Protein AF-A0A8S9MMR6-F1 (afdb_monomer_lite)

InterPro domains:
  IPR011004 Trimeric LpxA-like superfamily [SSF51161] (69-159)
  IPR021775 Protein of unknown function DUF3339 [PF11820] (1-67)
  IPR050484 Transferase Hexapeptide/Carbonic Anhydrase [PTHR13061] (68-189)

Secondary structure (DSSP, 8-state):
----HHHHHHHHHHHHHSTTTSEESS-SSSS-EES-----HHHHHHHHHHHHHHHHIIIIIS------S--EE-TT-EEPTT-EE-S-EE-SS-EE-TT-EE-TT-EE-TT-EEPTT-EE-TT-EE-TTEEEETTTTEEEEEPPHHHHHHHHHHHHHHHHHHHHHHHH--SS-THHHHHHHHHHHTT---

Organism: Brassica cretica (NCBI:txid69181)

Sequence (190 aa):
MADWGPVVIAVILFVLLTPGLLFQIPARGRIVEFGNMQTSGASILVHSIIFFGLITIFTIAIRLHIYTAETLIDRYVTVGAYSLLRSCTIEPECIIGQHSILMEGSLVETRSILEAGSVVPPGRRIPSGELWGGNPARFIRTLTNEETLEIPKLAVAINHLSGDYFSEFLPYSTVYLEVEKFKKSLGIAV

Foldseek 3Di:
DDFCQLVVLLVVLCCVLVALNAWFACDPPHRIDGNRNDDDPVRVVVSVVVSVVVSCCRCPVVVDTDDDLDEADDALEAAAACEAAGSEYEEYLEYEEHNEYHDTLEYEYALEYEHHNEYDDHNHYDDHQFYWYDVPIDTDGGHDPVSSVCSSVVSVVVVVVVVVVVVVDDPDDPVVVVVVVVCVVVVNDD

Radius of gyration: 28.16 Å; chains: 1; bounding box: 66×48×73 Å

pLDDT: mean 89.0, std 10.71, range [52.53, 98.06]

Structure (mmCIF, N/CA/C/O backbone):
data_AF-A0A8S9MMR6-F1
#
_entry.id   AF-A0A8S9MMR6-F1
#
loop_
_atom_site.group_PDB
_atom_site.id
_atom_site.type_symbol
_atom_site.label_atom_id
_atom_site.label_alt_id
_atom_site.label_comp_id
_atom_site.label_asym_id
_atom_site.label_entity_id
_atom_site.label_seq_id
_atom_site.pdbx_PDB_ins_code
_atom_site.Cartn_x
_atom_site.Cartn_y
_atom_site.Cartn_z
_atom_site.occupancy
_atom_site.B_iso_or_equiv
_atom_site.auth_seq_id
_atom_site.auth_comp_id
_atom_site.auth_asym_id
_atom_site.auth_atom_id
_atom_site.pdbx_PDB_model_num
ATOM 1 N N . MET A 1 1 ? 14.464 -1.372 -1.380 1.00 52.53 1 MET A N 1
ATOM 2 C CA . MET A 1 1 ? 14.208 -2.102 -2.639 1.00 52.53 1 MET A CA 1
ATOM 3 C C . MET A 1 1 ? 15.499 -2.269 -3.412 1.00 52.53 1 MET A C 1
ATOM 5 O O . MET A 1 1 ? 16.297 -1.340 -3.413 1.00 52.53 1 MET A O 1
ATOM 9 N N . ALA A 1 2 ? 15.705 -3.415 -4.062 1.00 57.56 2 ALA A N 1
ATOM 10 C CA . ALA A 1 2 ? 16.801 -3.576 -5.011 1.00 57.56 2 ALA A CA 1
ATOM 11 C C . ALA A 1 2 ? 16.358 -3.011 -6.365 1.00 57.56 2 ALA A C 1
ATOM 13 O O . ALA A 1 2 ? 15.490 -3.585 -7.021 1.00 57.56 2 ALA A O 1
ATOM 14 N N . ASP A 1 3 ? 16.915 -1.868 -6.747 1.00 71.06 3 ASP A N 1
ATOM 15 C CA . ASP A 1 3 ? 16.868 -1.409 -8.128 1.00 71.06 3 ASP A CA 1
ATOM 16 C C . ASP A 1 3 ? 17.740 -2.346 -8.973 1.00 71.06 3 ASP A C 1
ATOM 18 O O . ASP A 1 3 ? 18.954 -2.438 -8.774 1.00 71.06 3 ASP A O 1
ATOM 22 N N . TRP A 1 4 ? 17.110 -3.080 -9.888 1.00 78.12 4 TRP A N 1
ATOM 23 C CA . TRP A 1 4 ? 17.810 -3.990 -10.792 1.00 78.12 4 TRP A CA 1
ATOM 24 C C . TRP A 1 4 ? 18.400 -3.269 -12.001 1.00 78.12 4 TRP A C 1
ATOM 26 O O . TRP A 1 4 ? 19.159 -3.887 -12.744 1.00 78.12 4 TRP A O 1
ATOM 36 N N . GLY A 1 5 ? 18.099 -1.981 -12.194 1.00 81.00 5 GLY A N 1
ATOM 37 C CA . GLY A 1 5 ? 18.598 -1.173 -13.302 1.00 81.00 5 GLY A CA 1
ATOM 38 C C . GLY A 1 5 ? 20.118 -1.274 -13.435 1.00 81.00 5 GLY A C 1
ATOM 39 O O . GLY A 1 5 ? 20.594 -1.794 -14.447 1.00 81.00 5 GLY A O 1
ATOM 40 N N . PRO A 1 6 ? 20.898 -0.907 -12.400 1.00 83.75 6 PRO A N 1
ATOM 41 C CA . PRO A 1 6 ? 22.353 -1.005 -12.427 1.00 83.75 6 PRO A CA 1
ATOM 42 C C . PRO A 1 6 ? 22.870 -2.421 -12.692 1.00 83.75 6 PRO A C 1
ATOM 44 O O . PRO A 1 6 ? 23.841 -2.579 -13.424 1.00 83.75 6 PRO A O 1
ATOM 47 N N . VAL A 1 7 ? 22.219 -3.452 -12.144 1.00 84.56 7 VAL A N 1
ATOM 48 C CA . VAL A 1 7 ? 22.642 -4.854 -12.299 1.00 84.56 7 VAL A CA 1
ATOM 49 C C . VAL A 1 7 ? 22.421 -5.335 -13.732 1.00 84.56 7 VAL A C 1
ATOM 51 O O . VAL A 1 7 ? 23.333 -5.878 -14.348 1.00 84.56 7 VAL A O 1
ATOM 54 N N . VAL A 1 8 ? 21.235 -5.104 -14.293 1.00 85.44 8 VAL A N 1
ATOM 55 C CA . VAL A 1 8 ? 20.891 -5.510 -15.663 1.00 85.44 8 VAL A CA 1
ATOM 56 C C . VAL A 1 8 ? 21.740 -4.748 -16.677 1.00 85.44 8 VAL A C 1
ATOM 58 O O . VAL A 1 8 ? 22.298 -5.356 -17.589 1.00 85.44 8 VAL A O 1
ATOM 61 N N . ILE A 1 9 ? 21.905 -3.436 -16.490 1.00 87.00 9 ILE A N 1
ATOM 62 C CA . ILE A 1 9 ? 22.761 -2.602 -17.341 1.00 87.00 9 ILE A CA 1
ATOM 63 C C . ILE A 1 9 ? 24.214 -3.076 -17.258 1.00 87.00 9 ILE A C 1
ATOM 65 O O . ILE A 1 9 ? 24.853 -3.230 -18.297 1.00 87.00 9 ILE A O 1
ATOM 69 N N . ALA A 1 10 ? 24.728 -3.360 -16.057 1.00 86.75 10 ALA A N 1
ATOM 70 C CA . ALA A 1 10 ? 26.078 -3.887 -15.882 1.00 86.75 10 ALA A CA 1
ATOM 71 C C . ALA A 1 10 ? 26.264 -5.222 -16.608 1.00 86.75 10 ALA A C 1
ATOM 73 O O . ALA A 1 10 ? 27.263 -5.386 -17.298 1.00 86.75 10 ALA A O 1
ATOM 74 N N . VAL A 1 11 ? 25.310 -6.152 -16.508 1.00 87.81 11 VAL A N 1
ATOM 75 C CA . VAL A 1 11 ? 25.384 -7.456 -17.187 1.00 87.81 11 VAL A CA 1
ATOM 76 C C . VAL A 1 11 ? 25.354 -7.290 -18.708 1.00 87.81 11 VAL A C 1
ATOM 78 O O . VAL A 1 11 ? 26.181 -7.882 -19.400 1.00 87.81 11 VAL A O 1
ATOM 81 N N . ILE A 1 12 ? 24.460 -6.452 -19.241 1.00 87.88 12 ILE A N 1
ATOM 82 C CA . ILE A 1 12 ? 24.371 -6.187 -20.685 1.00 87.88 12 ILE A CA 1
ATOM 83 C C . ILE A 1 12 ? 25.660 -5.536 -21.191 1.00 87.88 12 ILE A C 1
ATOM 85 O O . ILE A 1 12 ? 26.242 -6.007 -22.166 1.00 87.88 12 ILE A O 1
ATOM 89 N N . LEU A 1 13 ? 26.138 -4.482 -20.522 1.00 88.56 13 LEU A N 1
ATOM 90 C CA . LEU A 1 13 ? 27.381 -3.809 -20.895 1.00 88.56 13 LEU A CA 1
ATOM 91 C C . LEU A 1 13 ? 28.587 -4.737 -20.749 1.00 88.56 13 LEU A C 1
ATOM 93 O O . LEU A 1 13 ? 29.476 -4.696 -21.588 1.00 88.56 13 LEU A O 1
ATOM 97 N N . PHE A 1 14 ? 28.617 -5.596 -19.732 1.00 88.19 14 PHE A N 1
ATOM 98 C CA . PHE A 1 14 ? 29.693 -6.562 -19.546 1.00 88.19 14 PHE A CA 1
ATOM 99 C C . PHE A 1 14 ? 29.749 -7.534 -20.723 1.00 88.19 14 PHE A C 1
ATOM 101 O O . PHE A 1 14 ? 30.809 -7.700 -21.316 1.00 88.19 14 PHE A O 1
ATOM 108 N N . VAL A 1 15 ? 28.614 -8.105 -21.136 1.00 85.75 15 VAL A N 1
ATOM 109 C CA . VAL A 1 15 ? 28.547 -8.968 -22.326 1.00 85.75 15 VAL A CA 1
ATOM 110 C C . VAL A 1 15 ? 28.935 -8.187 -23.588 1.00 85.75 15 VAL A C 1
ATOM 112 O O . VAL A 1 15 ? 29.737 -8.669 -24.381 1.00 85.75 15 VAL A O 1
ATOM 115 N N . LEU A 1 16 ? 28.436 -6.961 -23.770 1.00 84.25 16 LEU A N 1
ATOM 116 C CA . LEU A 1 16 ? 28.712 -6.170 -24.974 1.00 84.25 16 LEU A CA 1
ATOM 117 C C . LEU A 1 16 ? 30.174 -5.719 -25.100 1.00 84.25 16 LEU A C 1
ATOM 119 O O . LEU A 1 16 ? 30.715 -5.703 -26.203 1.00 84.25 16 LEU A O 1
ATOM 123 N N . LEU A 1 17 ? 30.804 -5.349 -23.984 1.00 85.00 17 LEU A N 1
ATOM 124 C CA . LEU A 1 17 ? 32.159 -4.797 -23.922 1.00 85.00 17 LEU A CA 1
ATOM 125 C C . LEU A 1 17 ? 33.208 -5.807 -23.446 1.00 85.00 17 LEU A C 1
ATOM 127 O O . LEU A 1 17 ? 34.343 -5.419 -23.171 1.00 85.00 17 LEU A O 1
ATOM 131 N N . THR A 1 18 ? 32.879 -7.098 -23.360 1.00 85.31 18 THR A N 1
ATOM 132 C CA . THR A 1 18 ? 33.901 -8.121 -23.114 1.00 85.31 18 THR A CA 1
ATOM 133 C C . THR A 1 18 ? 34.838 -8.177 -24.328 1.00 85.31 18 THR A C 1
ATOM 135 O O . THR A 1 18 ? 34.392 -8.525 -25.428 1.00 85.31 18 THR A O 1
ATOM 138 N N . PRO A 1 19 ? 36.134 -7.844 -24.166 1.00 75.75 19 PRO A N 1
ATOM 139 C CA . PRO A 1 19 ? 37.057 -7.763 -25.289 1.00 75.75 19 PRO A CA 1
ATOM 140 C C . PRO A 1 19 ? 37.225 -9.142 -25.931 1.00 75.75 19 PRO A C 1
ATOM 142 O O . PRO A 1 19 ? 37.600 -10.105 -25.264 1.00 75.75 19 PRO A O 1
ATOM 145 N N . GLY A 1 20 ? 36.950 -9.225 -27.234 1.00 70.94 20 GLY A N 1
ATOM 146 C CA . GLY A 1 20 ? 37.069 -10.462 -28.011 1.00 70.94 20 GLY A CA 1
ATOM 147 C C . GLY A 1 20 ? 35.796 -11.313 -28.092 1.00 70.94 20 GLY A C 1
ATOM 148 O O . GLY A 1 20 ? 35.793 -12.259 -28.880 1.00 70.94 20 GLY A O 1
ATOM 149 N N . LEU A 1 21 ? 34.722 -10.968 -27.360 1.00 77.44 21 LEU A N 1
ATOM 150 C CA . LEU A 1 21 ? 33.424 -11.655 -27.458 1.00 77.44 21 LEU A CA 1
ATOM 151 C C . LEU A 1 21 ? 32.619 -11.179 -28.677 1.00 77.44 21 LEU A C 1
ATOM 153 O O . LEU A 1 21 ? 32.271 -11.985 -29.534 1.00 77.44 21 LEU A O 1
ATOM 157 N N . LEU A 1 22 ? 32.349 -9.872 -28.777 1.00 76.31 22 LEU A N 1
ATOM 158 C CA . LEU A 1 22 ? 31.664 -9.270 -29.930 1.00 76.31 22 LEU A CA 1
ATOM 159 C C . LEU A 1 22 ? 32.634 -8.477 -30.802 1.00 76.31 22 LEU A C 1
ATOM 161 O O . LEU A 1 22 ? 32.750 -8.744 -31.995 1.00 76.31 22 LEU A O 1
ATOM 165 N N . PHE A 1 23 ? 33.374 -7.546 -30.207 1.00 73.25 23 PHE A N 1
ATOM 166 C CA . PHE A 1 23 ? 34.387 -6.747 -30.891 1.00 73.25 23 PHE A CA 1
ATOM 167 C C . PHE A 1 23 ? 35.586 -6.478 -29.970 1.00 73.25 23 PHE A C 1
ATOM 169 O O . PHE A 1 23 ? 35.526 -6.686 -28.757 1.00 73.25 23 PHE A O 1
ATOM 176 N N . GLN A 1 24 ? 36.707 -6.067 -30.557 1.00 74.19 24 GLN A N 1
ATOM 177 C CA . GLN A 1 24 ? 37.963 -5.783 -29.871 1.00 74.19 24 GLN A CA 1
ATOM 178 C C . GLN A 1 24 ? 38.568 -4.479 -30.396 1.00 74.19 24 GLN A C 1
ATOM 180 O O . GLN A 1 24 ? 38.736 -4.307 -31.602 1.00 74.19 24 GLN A O 1
ATOM 185 N N . ILE A 1 25 ? 38.904 -3.574 -29.474 1.00 78.75 25 ILE A N 1
ATOM 186 C CA . ILE A 1 25 ? 39.419 -2.213 -29.716 1.00 78.75 25 ILE A CA 1
ATOM 187 C C . ILE A 1 25 ? 40.395 -1.846 -28.580 1.00 78.75 25 ILE A C 1
ATOM 189 O O . ILE A 1 25 ? 39.972 -1.785 -27.421 1.00 78.75 25 ILE A O 1
ATOM 193 N N . PRO A 1 26 ? 41.675 -1.546 -28.861 1.00 67.75 26 PRO A N 1
ATOM 194 C CA . PRO A 1 26 ? 42.395 -1.729 -30.124 1.00 67.75 26 PRO A CA 1
ATOM 195 C C . PRO A 1 26 ? 42.746 -3.205 -30.369 1.00 67.75 26 PRO A C 1
ATOM 197 O O . PRO A 1 26 ? 43.123 -3.927 -29.439 1.00 67.75 26 PRO A O 1
ATOM 200 N N . ALA A 1 27 ? 42.650 -3.655 -31.621 1.00 67.00 27 ALA A N 1
ATOM 201 C CA . ALA A 1 27 ? 43.086 -4.995 -32.001 1.00 67.00 27 ALA A CA 1
ATOM 202 C C . ALA A 1 27 ? 44.580 -5.028 -32.376 1.00 67.00 27 ALA A C 1
ATOM 204 O O . ALA A 1 27 ? 45.234 -3.992 -32.511 1.00 67.00 27 ALA A O 1
ATOM 205 N N . ARG A 1 28 ? 45.156 -6.232 -32.490 1.00 65.44 28 ARG A N 1
ATOM 206 C CA . ARG A 1 28 ? 46.613 -6.420 -32.635 1.00 65.44 28 ARG A CA 1
ATOM 207 C C . ARG A 1 28 ? 47.130 -6.035 -34.027 1.00 65.44 28 ARG A C 1
ATOM 209 O O . ARG A 1 28 ? 48.297 -5.673 -34.141 1.00 65.44 28 ARG A O 1
ATOM 216 N N . GLY A 1 29 ? 46.278 -6.102 -35.058 1.00 65.44 29 GLY A N 1
ATOM 217 C CA . GLY A 1 29 ? 46.629 -5.747 -36.441 1.00 65.44 29 GLY A CA 1
ATOM 218 C C . GLY A 1 29 ? 45.684 -4.757 -37.137 1.00 65.44 29 GLY A C 1
ATOM 219 O O . GLY A 1 29 ? 46.015 -4.271 -38.218 1.00 65.44 29 GLY A O 1
ATOM 220 N N . ARG A 1 30 ? 44.517 -4.441 -36.557 1.00 69.00 30 ARG A N 1
ATOM 221 C CA . ARG A 1 30 ? 43.524 -3.483 -37.088 1.00 69.00 30 ARG A CA 1
ATOM 222 C C . ARG A 1 30 ? 42.886 -2.662 -35.960 1.00 69.00 30 ARG A C 1
ATOM 224 O O . ARG A 1 30 ? 43.018 -2.991 -34.788 1.00 69.00 30 ARG A O 1
ATOM 231 N N . ILE A 1 31 ? 42.180 -1.586 -36.314 1.00 68.62 31 ILE A N 1
ATOM 232 C CA . ILE A 1 31 ? 41.512 -0.702 -35.338 1.00 68.62 31 ILE A CA 1
ATOM 233 C C . ILE A 1 31 ? 40.367 -1.438 -34.613 1.00 68.62 31 ILE A C 1
ATOM 235 O O . ILE A 1 31 ? 40.187 -1.243 -33.413 1.00 68.62 31 ILE A O 1
ATOM 239 N N . VAL A 1 32 ? 39.641 -2.312 -35.323 1.00 74.38 32 VAL A N 1
ATOM 240 C CA . VAL A 1 32 ? 38.546 -3.139 -34.789 1.00 74.38 32 VAL A CA 1
ATOM 241 C C . VAL A 1 32 ? 38.669 -4.562 -35.342 1.00 74.38 32 VAL A C 1
ATOM 243 O O . VAL A 1 32 ? 38.809 -4.740 -36.553 1.00 74.38 32 VAL A O 1
ATOM 246 N N . GLU A 1 33 ? 38.597 -5.570 -34.474 1.00 74.50 33 GLU A N 1
ATOM 247 C CA . GLU A 1 33 ? 38.471 -6.990 -34.845 1.00 74.50 33 GLU A CA 1
ATOM 248 C C . GLU A 1 33 ? 37.219 -7.595 -34.195 1.00 74.50 33 GLU A C 1
ATOM 250 O O . GLU A 1 33 ? 36.833 -7.191 -33.100 1.00 74.50 33 GLU A O 1
ATOM 255 N N . PHE A 1 34 ? 36.576 -8.557 -34.863 1.00 76.00 34 PHE A N 1
ATOM 256 C CA . PHE A 1 34 ? 35.337 -9.196 -34.401 1.00 76.00 34 PHE A CA 1
ATOM 257 C C . PHE A 1 34 ? 35.581 -10.682 -34.115 1.00 76.00 34 PHE A C 1
ATOM 259 O O . PHE A 1 34 ? 36.178 -11.372 -34.938 1.00 76.00 34 PHE A O 1
ATOM 266 N N . GLY A 1 35 ? 35.123 -11.170 -32.958 1.00 67.31 35 GLY A N 1
ATOM 267 C CA . GLY A 1 35 ? 35.059 -12.605 -32.636 1.00 67.31 35 GLY A CA 1
ATOM 268 C C . GLY A 1 35 ? 36.387 -13.378 -32.573 1.00 67.31 35 GLY A C 1
ATOM 269 O O . GLY A 1 35 ? 36.375 -14.597 -32.707 1.00 67.31 35 GLY A O 1
ATOM 270 N N . ASN A 1 36 ? 37.532 -12.711 -32.385 1.00 69.12 36 ASN A N 1
ATOM 271 C CA . ASN A 1 36 ? 38.852 -13.363 -32.398 1.00 69.12 36 ASN A CA 1
ATOM 272 C C . ASN A 1 36 ? 39.192 -14.081 -31.065 1.00 69.12 36 ASN A C 1
ATOM 274 O O . ASN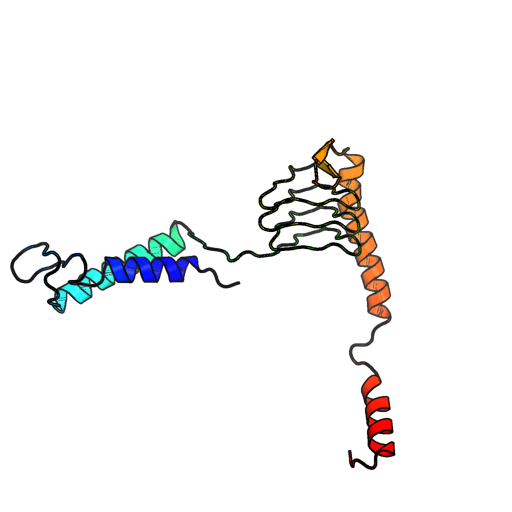 A 1 36 ? 40.171 -14.815 -31.001 1.00 69.12 36 ASN A O 1
ATOM 278 N N . MET A 1 37 ? 38.418 -13.876 -29.981 1.00 72.00 37 MET A N 1
ATOM 279 C CA . MET A 1 37 ? 38.659 -14.439 -28.628 1.00 72.00 37 MET A CA 1
ATOM 280 C C . MET A 1 37 ? 40.082 -14.220 -28.056 1.00 72.00 37 MET A C 1
ATOM 282 O O . MET A 1 37 ? 40.442 -14.781 -27.022 1.00 72.00 37 MET A O 1
ATOM 286 N N . GLN A 1 38 ? 40.901 -13.375 -28.688 1.00 66.31 38 GLN A N 1
ATOM 287 C CA . GLN A 1 38 ? 42.227 -12.996 -28.214 1.00 66.31 38 GLN A CA 1
ATOM 288 C C . GLN A 1 38 ? 42.133 -11.713 -27.389 1.00 66.31 38 GLN A C 1
ATOM 290 O O . GLN A 1 38 ? 41.591 -10.710 -27.841 1.00 66.31 38 GLN A O 1
ATOM 295 N N . THR A 1 39 ? 42.701 -11.706 -26.184 1.00 71.12 39 THR A N 1
ATOM 296 C CA . THR A 1 39 ? 42.702 -10.526 -25.310 1.00 71.12 39 THR A CA 1
ATOM 297 C C . THR A 1 39 ? 44.070 -9.841 -25.309 1.00 71.12 39 THR A C 1
ATOM 299 O O . THR A 1 39 ? 45.123 -10.473 -25.373 1.00 71.12 39 THR A O 1
ATOM 302 N N . SER A 1 40 ? 44.065 -8.508 -25.268 1.00 79.94 40 SER A N 1
ATOM 303 C CA . SER A 1 40 ? 45.265 -7.671 -25.150 1.00 79.94 40 SER A CA 1
ATOM 304 C C . SER A 1 40 ? 45.077 -6.706 -23.986 1.00 79.94 40 SER A C 1
ATOM 306 O O . SER A 1 40 ? 43.982 -6.166 -23.820 1.00 79.94 40 SER A O 1
ATOM 308 N N . GLY A 1 41 ? 46.132 -6.444 -23.208 1.00 79.06 41 GLY A N 1
ATOM 309 C CA . GLY A 1 41 ? 46.074 -5.520 -22.066 1.00 79.06 41 GLY A CA 1
ATOM 310 C C . GLY A 1 41 ? 45.570 -4.122 -22.446 1.00 79.06 41 GLY A C 1
ATOM 311 O O . GLY A 1 41 ? 44.771 -3.535 -21.720 1.00 79.06 41 GLY A O 1
ATOM 312 N N . ALA A 1 42 ? 45.939 -3.632 -23.636 1.00 81.31 42 ALA A N 1
ATOM 313 C CA . ALA A 1 42 ? 45.443 -2.360 -24.166 1.00 81.31 42 ALA A CA 1
ATOM 314 C C . ALA A 1 42 ? 43.931 -2.392 -24.458 1.00 81.31 42 ALA A C 1
ATOM 316 O O . ALA A 1 42 ? 43.227 -1.422 -24.188 1.00 81.31 42 ALA A O 1
ATOM 317 N N . SER A 1 43 ? 43.414 -3.521 -24.954 1.00 82.31 43 SER A N 1
ATOM 318 C CA . SER A 1 43 ? 41.979 -3.692 -25.209 1.00 82.31 43 SER A CA 1
ATOM 319 C C . SER A 1 43 ? 41.177 -3.760 -23.915 1.00 82.31 43 SER A C 1
ATOM 321 O O . SER A 1 43 ? 40.104 -3.168 -23.848 1.00 82.31 43 SER A O 1
ATOM 323 N N . ILE A 1 44 ? 41.698 -4.435 -22.885 1.00 83.38 44 ILE A N 1
ATOM 324 C CA . ILE A 1 44 ? 41.055 -4.510 -21.566 1.00 83.38 44 ILE A CA 1
ATOM 325 C C . ILE A 1 44 ? 40.917 -3.106 -20.971 1.00 83.38 44 ILE A C 1
ATOM 327 O O . ILE A 1 44 ? 39.838 -2.740 -20.511 1.00 83.38 44 ILE A O 1
ATOM 331 N N . LEU A 1 45 ? 41.981 -2.300 -21.028 1.00 86.44 45 LEU A N 1
ATOM 332 C CA . LEU A 1 45 ? 41.981 -0.946 -20.477 1.00 86.44 45 LEU A CA 1
ATOM 333 C C . LEU A 1 45 ? 40.977 -0.038 -21.201 1.00 86.44 45 LEU A C 1
ATOM 335 O O . LEU A 1 45 ? 40.176 0.630 -20.549 1.00 86.44 45 LEU A O 1
ATOM 339 N N . VAL A 1 46 ? 40.957 -0.066 -22.537 1.00 86.00 46 VAL A N 1
ATOM 340 C CA . VAL A 1 46 ? 40.017 0.737 -23.335 1.00 86.00 46 VAL A CA 1
ATOM 341 C C . VAL A 1 46 ? 38.564 0.315 -23.092 1.00 86.00 46 VAL A C 1
ATOM 343 O O . VAL A 1 46 ? 37.723 1.173 -22.831 1.00 86.00 46 VAL A O 1
ATOM 346 N N . HIS A 1 47 ? 38.259 -0.987 -23.095 1.00 84.50 47 HIS A N 1
ATOM 347 C CA . HIS A 1 47 ? 36.894 -1.474 -22.849 1.00 84.50 47 HIS A CA 1
ATOM 348 C C . HIS A 1 47 ? 36.430 -1.193 -21.418 1.00 84.50 47 HIS A C 1
ATOM 350 O O . HIS A 1 47 ? 35.266 -0.860 -21.218 1.00 84.50 47 HIS A O 1
ATOM 356 N N . SER A 1 48 ? 37.336 -1.240 -20.436 1.00 85.75 48 SER A N 1
ATOM 357 C CA . SER A 1 48 ? 37.013 -0.901 -19.045 1.00 85.75 48 SER A CA 1
ATOM 358 C C . SER A 1 48 ? 36.639 0.573 -18.894 1.00 85.75 48 SER A C 1
ATOM 360 O O . SER A 1 48 ? 35.651 0.886 -18.237 1.00 85.75 48 SER A O 1
ATOM 362 N N . ILE A 1 49 ? 37.374 1.487 -19.540 1.00 90.25 49 ILE A N 1
ATOM 363 C CA . ILE A 1 49 ? 37.054 2.924 -19.513 1.00 90.25 49 ILE A CA 1
ATOM 364 C C . ILE A 1 49 ? 35.683 3.183 -20.148 1.00 90.25 49 ILE A C 1
ATOM 366 O O . ILE A 1 49 ? 34.868 3.908 -19.576 1.00 90.25 49 ILE A O 1
ATOM 370 N N . ILE A 1 50 ? 35.400 2.563 -21.298 1.00 88.62 50 ILE A N 1
ATOM 371 C CA . ILE A 1 50 ? 34.103 2.708 -21.974 1.00 88.62 50 ILE A CA 1
ATOM 372 C C . ILE A 1 50 ? 32.979 2.113 -21.116 1.00 88.62 50 ILE A C 1
ATOM 374 O O . ILE A 1 50 ? 31.929 2.734 -20.979 1.00 88.62 50 ILE A O 1
ATOM 378 N N . PHE A 1 51 ? 33.202 0.955 -20.490 1.00 89.75 51 PHE A N 1
ATOM 379 C CA . PHE A 1 51 ? 32.244 0.329 -19.580 1.00 89.75 51 PHE A CA 1
ATOM 380 C C . PHE A 1 51 ? 31.896 1.254 -18.407 1.00 89.75 51 PHE A C 1
ATOM 382 O O . PHE A 1 51 ? 30.718 1.523 -18.179 1.00 89.75 51 PHE A O 1
ATOM 389 N N . PHE A 1 52 ? 32.902 1.794 -17.707 1.00 88.00 52 PHE A N 1
ATOM 390 C CA . PHE A 1 52 ? 32.689 2.721 -16.590 1.00 88.00 52 PHE A CA 1
ATOM 391 C C . PHE A 1 52 ? 31.996 4.019 -17.026 1.00 88.00 52 PHE A C 1
ATOM 393 O O . PHE A 1 52 ? 31.146 4.530 -16.295 1.00 88.00 52 PHE A O 1
ATOM 400 N N . GLY A 1 53 ? 32.308 4.536 -18.218 1.00 90.06 53 GLY A N 1
ATOM 401 C CA . GLY A 1 53 ? 31.634 5.708 -18.779 1.00 90.06 53 GLY A CA 1
ATOM 402 C C . GLY A 1 53 ? 30.165 5.442 -19.116 1.00 90.06 53 GLY A C 1
ATOM 403 O O . GLY A 1 53 ? 29.286 6.202 -18.722 1.00 90.06 53 GLY A O 1
ATOM 404 N N . LEU A 1 54 ? 29.867 4.337 -19.799 1.00 88.50 54 LEU A N 1
ATOM 405 C CA . LEU A 1 54 ? 28.495 4.003 -20.180 1.00 88.50 54 LEU A CA 1
ATOM 406 C C . LEU A 1 54 ? 27.636 3.655 -18.964 1.00 88.50 54 LEU A C 1
ATOM 408 O O . LEU A 1 54 ? 26.521 4.161 -18.857 1.00 88.50 54 LEU A O 1
ATOM 412 N N . ILE A 1 55 ? 28.139 2.851 -18.021 1.00 87.25 55 ILE A N 1
ATOM 413 C CA . ILE A 1 55 ? 27.355 2.472 -16.839 1.00 87.25 55 ILE A CA 1
ATOM 414 C C . ILE A 1 55 ? 26.999 3.695 -15.990 1.00 87.25 55 ILE A C 1
ATOM 416 O O . ILE A 1 55 ? 25.863 3.800 -15.534 1.00 87.25 55 ILE A O 1
ATOM 420 N N . THR A 1 56 ? 27.913 4.658 -15.828 1.00 84.62 56 THR A N 1
ATOM 421 C CA . THR A 1 56 ? 27.628 5.900 -15.092 1.00 84.62 56 THR A CA 1
ATOM 422 C C . THR A 1 56 ? 26.622 6.779 -15.829 1.00 84.62 56 THR A C 1
ATOM 424 O O . THR A 1 56 ? 25.705 7.292 -15.196 1.00 84.62 56 THR A O 1
ATOM 427 N N . ILE A 1 57 ? 26.698 6.895 -17.158 1.00 87.75 57 ILE A N 1
ATOM 428 C CA . ILE A 1 57 ? 25.695 7.626 -17.951 1.00 87.75 57 ILE A CA 1
ATOM 429 C C . ILE A 1 57 ? 24.308 6.978 -17.820 1.00 87.75 57 ILE A C 1
ATOM 431 O O . ILE A 1 57 ? 23.337 7.659 -17.486 1.00 87.75 57 ILE A O 1
ATOM 435 N N . PHE A 1 58 ? 24.194 5.666 -18.034 1.00 83.25 58 PHE A N 1
ATOM 436 C CA . PHE A 1 58 ? 22.900 4.980 -17.998 1.00 83.25 58 PHE A CA 1
ATOM 437 C C . PHE A 1 58 ? 22.267 4.973 -16.597 1.00 83.25 58 PHE A C 1
ATOM 439 O O . PHE A 1 58 ? 21.051 5.127 -16.478 1.00 83.25 58 PHE A O 1
ATOM 446 N N . THR A 1 59 ? 23.070 4.845 -15.537 1.00 77.62 59 THR A N 1
ATOM 447 C CA . THR A 1 59 ? 22.559 4.793 -14.154 1.00 77.62 59 THR A CA 1
ATOM 448 C C . THR A 1 59 ? 22.334 6.173 -13.533 1.00 77.62 59 THR A C 1
ATOM 450 O O . THR A 1 59 ? 21.339 6.363 -12.839 1.00 77.62 59 THR A O 1
ATOM 453 N N . ILE A 1 60 ? 23.201 7.159 -13.793 1.00 78.38 60 ILE A N 1
ATOM 454 C CA . ILE A 1 60 ? 23.141 8.479 -13.139 1.00 78.38 60 ILE A CA 1
ATOM 455 C C . ILE A 1 60 ? 22.427 9.514 -14.013 1.00 78.38 60 ILE A C 1
ATOM 457 O O . ILE A 1 60 ? 21.606 10.271 -13.496 1.00 78.38 60 ILE A O 1
ATOM 461 N N . ALA A 1 61 ? 22.713 9.562 -15.319 1.00 76.62 61 ALA A N 1
ATOM 462 C CA . ALA A 1 61 ? 22.159 10.590 -16.205 1.00 76.62 61 ALA A CA 1
ATOM 463 C C . ALA A 1 61 ? 20.760 10.228 -16.724 1.00 76.62 61 ALA A C 1
ATOM 465 O O . ALA A 1 61 ? 19.888 11.091 -16.771 1.00 76.62 61 ALA A O 1
ATOM 466 N N . ILE A 1 62 ? 20.533 8.960 -17.087 1.00 77.19 62 ILE A N 1
ATOM 467 C CA . ILE A 1 62 ? 19.237 8.497 -17.618 1.00 77.19 62 ILE A CA 1
ATOM 468 C C . ILE A 1 62 ? 18.305 8.010 -16.496 1.00 77.19 62 ILE A C 1
ATOM 470 O O . ILE A 1 62 ? 17.092 7.991 -16.682 1.00 77.19 62 ILE A O 1
ATOM 474 N N . ARG A 1 63 ? 18.847 7.673 -15.313 1.00 70.06 63 ARG A N 1
ATOM 475 C CA . ARG A 1 63 ? 18.084 7.101 -14.186 1.00 70.06 63 ARG A CA 1
ATOM 476 C C . ARG A 1 63 ? 17.204 5.923 -14.620 1.00 70.06 63 ARG A C 1
ATOM 478 O O . ARG A 1 63 ? 16.020 5.848 -14.299 1.00 70.06 63 ARG A O 1
ATOM 485 N N . LEU A 1 64 ? 17.788 5.002 -15.387 1.00 64.69 64 LEU A N 1
ATOM 486 C CA . LEU A 1 64 ? 17.130 3.746 -15.733 1.00 64.69 64 LEU A CA 1
ATOM 487 C C . LEU A 1 64 ? 17.035 2.872 -14.483 1.00 64.69 64 LEU A C 1
ATOM 489 O O . LEU A 1 64 ? 17.999 2.206 -14.106 1.00 64.69 64 LEU A O 1
ATOM 493 N N . HIS A 1 65 ? 15.860 2.886 -13.867 1.00 64.12 65 HIS A N 1
ATOM 494 C CA . HIS A 1 65 ? 15.537 2.061 -12.717 1.00 64.12 65 HIS A CA 1
ATOM 495 C C . HIS A 1 65 ? 14.625 0.912 -13.146 1.00 64.12 65 HIS A C 1
ATOM 497 O O . HIS A 1 65 ? 13.624 1.119 -13.833 1.00 64.12 65 HIS A O 1
ATOM 503 N N . ILE A 1 66 ? 14.976 -0.308 -12.744 1.00 66.88 66 ILE A N 1
ATOM 504 C CA . ILE A 1 66 ? 14.126 -1.488 -12.925 1.00 66.88 66 ILE A CA 1
ATOM 505 C C . ILE A 1 66 ? 13.632 -1.868 -11.539 1.00 66.88 66 ILE A C 1
ATOM 507 O O . ILE A 1 66 ? 14.331 -2.531 -10.766 1.00 66.88 66 ILE A O 1
ATOM 511 N N . TYR A 1 67 ? 12.427 -1.407 -11.218 1.00 60.84 67 TYR A N 1
ATOM 512 C CA . TYR A 1 67 ? 11.774 -1.739 -9.963 1.00 60.84 67 TYR A CA 1
ATOM 513 C C . TYR A 1 67 ? 11.128 -3.118 -10.065 1.00 60.84 67 TYR A C 1
ATOM 515 O O . TYR A 1 67 ? 10.457 -3.458 -11.040 1.00 60.84 67 TYR A O 1
ATOM 523 N N . THR A 1 68 ? 11.356 -3.927 -9.036 1.00 65.69 68 THR A N 1
ATOM 524 C CA . THR A 1 68 ? 10.565 -5.139 -8.815 1.00 65.69 68 THR A CA 1
ATOM 525 C C . THR A 1 68 ? 9.165 -4.727 -8.369 1.00 65.69 68 THR A C 1
ATOM 527 O O . THR A 1 68 ? 9.002 -3.669 -7.769 1.00 65.69 68 THR A O 1
ATOM 530 N N . ALA A 1 69 ? 8.156 -5.530 -8.711 1.00 70.62 69 ALA A N 1
ATOM 531 C CA . ALA A 1 69 ? 6.751 -5.214 -8.475 1.00 70.62 69 ALA A CA 1
ATOM 532 C C . ALA A 1 69 ? 6.489 -4.927 -6.979 1.00 70.62 69 ALA A C 1
ATOM 534 O O . ALA A 1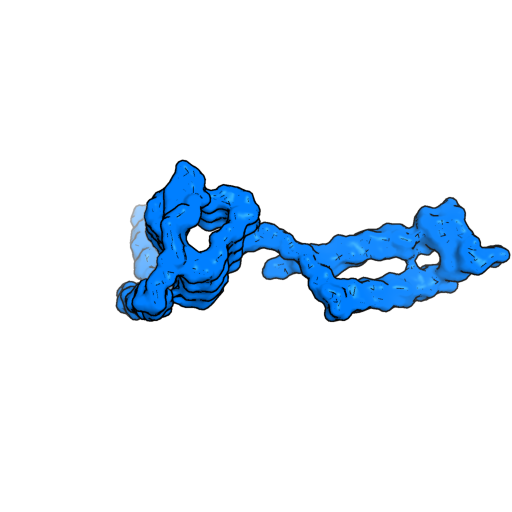 69 ? 6.400 -5.850 -6.169 1.00 70.62 69 ALA A O 1
ATOM 535 N N . GLU A 1 70 ? 6.378 -3.650 -6.613 1.00 85.06 70 GLU A N 1
ATOM 536 C CA . GLU A 1 70 ? 6.257 -3.181 -5.232 1.00 85.06 70 GLU A CA 1
ATOM 537 C C . GLU A 1 70 ? 4.851 -2.682 -4.910 1.00 85.06 70 GLU A C 1
ATOM 539 O O . GLU A 1 70 ? 4.101 -2.283 -5.800 1.00 85.06 70 GLU A O 1
ATOM 544 N N . THR A 1 71 ? 4.495 -2.711 -3.626 1.00 93.12 71 THR A N 1
ATOM 545 C CA . THR A 1 71 ? 3.286 -2.049 -3.134 1.00 93.12 71 THR A CA 1
ATOM 546 C C . THR A 1 71 ? 3.695 -0.752 -2.454 1.00 93.12 71 THR A C 1
ATOM 548 O O . THR A 1 71 ? 4.358 -0.789 -1.417 1.00 93.12 71 THR A O 1
ATOM 551 N N . LEU A 1 72 ? 3.293 0.381 -3.025 1.00 93.88 72 LEU A N 1
ATOM 552 C CA . LEU A 1 72 ? 3.514 1.707 -2.452 1.00 93.88 72 LEU A CA 1
ATOM 553 C C . LEU A 1 72 ? 2.189 2.282 -1.963 1.00 93.88 72 LEU A C 1
ATOM 555 O O . LEU A 1 72 ? 1.222 2.349 -2.719 1.00 93.88 72 LEU A O 1
ATOM 559 N N . ILE A 1 73 ? 2.171 2.709 -0.703 1.00 96.44 73 ILE A N 1
ATOM 560 C CA . ILE A 1 73 ? 1.052 3.409 -0.073 1.00 96.44 73 ILE A CA 1
ATOM 561 C C . ILE A 1 73 ? 1.585 4.774 0.360 1.00 96.44 73 ILE A C 1
ATOM 563 O O . ILE A 1 73 ? 2.435 4.841 1.249 1.00 96.44 73 ILE A O 1
ATOM 567 N N . ASP A 1 74 ? 1.142 5.841 -0.303 1.00 96.38 74 ASP A N 1
ATOM 568 C CA . ASP A 1 74 ? 1.617 7.200 -0.027 1.00 96.38 74 ASP A CA 1
ATOM 569 C C . ASP A 1 74 ? 0.827 7.870 1.125 1.00 96.38 74 ASP A C 1
ATOM 571 O O . ASP A 1 74 ? 0.078 7.238 1.877 1.00 96.38 74 ASP A O 1
ATOM 575 N N . ARG A 1 75 ? 1.037 9.173 1.323 1.00 96.62 75 ARG A N 1
ATOM 576 C CA . ARG A 1 75 ? 0.495 9.964 2.433 1.00 96.62 75 ARG A CA 1
ATOM 577 C C . ARG A 1 75 ? -1.031 10.043 2.406 1.00 96.62 75 ARG A C 1
ATOM 579 O O . ARG A 1 75 ? -1.638 10.239 1.359 1.00 96.62 75 ARG A O 1
ATOM 586 N N . TYR A 1 76 ? -1.639 10.007 3.592 1.00 96.88 76 TYR A N 1
ATOM 587 C CA . TYR A 1 76 ? -3.087 10.174 3.785 1.00 96.88 76 TYR A CA 1
ATOM 588 C C . TYR A 1 76 ? -3.949 9.161 3.016 1.00 96.88 76 TYR A C 1
ATOM 590 O O . TYR A 1 76 ? -5.079 9.461 2.638 1.00 96.88 76 TYR A O 1
ATOM 598 N N . VAL A 1 77 ? -3.428 7.951 2.803 1.00 97.75 77 VAL A N 1
ATOM 599 C CA . VAL A 1 77 ? -4.197 6.845 2.233 1.00 97.75 77 VAL A CA 1
ATOM 600 C C . VAL A 1 77 ? -4.926 6.094 3.342 1.00 97.75 77 VAL A C 1
ATOM 602 O O . VAL A 1 77 ? -4.320 5.664 4.323 1.00 97.75 77 VAL A O 1
ATOM 605 N N . THR A 1 78 ? -6.229 5.894 3.167 1.00 97.31 78 THR A N 1
ATOM 606 C CA . THR A 1 78 ? -7.048 5.073 4.063 1.00 97.31 78 THR A CA 1
ATOM 607 C C . THR A 1 78 ? -7.331 3.732 3.405 1.00 97.31 78 THR A C 1
ATOM 609 O O . THR A 1 78 ? -8.081 3.667 2.433 1.00 97.31 78 THR A O 1
ATOM 612 N N . VAL A 1 79 ? -6.746 2.655 3.933 1.00 97.50 79 VAL A N 1
ATOM 613 C CA . VAL A 1 79 ? -7.006 1.293 3.446 1.00 97.50 79 VAL A CA 1
ATOM 614 C C . VAL A 1 79 ? -8.105 0.642 4.279 1.00 97.50 79 VAL A C 1
ATOM 616 O O . VAL A 1 79 ? -7.952 0.437 5.482 1.00 97.50 79 VAL A O 1
ATOM 619 N N . GLY A 1 80 ? -9.224 0.316 3.638 1.00 96.56 80 GLY A N 1
ATOM 620 C CA . GLY A 1 80 ? -10.379 -0.303 4.273 1.00 96.56 80 GLY A CA 1
ATOM 621 C C . GLY A 1 80 ? -10.103 -1.722 4.766 1.00 96.56 80 GLY A C 1
ATOM 622 O O . GLY A 1 80 ? -9.233 -2.435 4.256 1.00 96.56 80 GLY A O 1
ATOM 623 N N . ALA A 1 81 ? -10.890 -2.154 5.750 1.00 96.75 81 ALA A N 1
ATOM 624 C CA . ALA A 1 81 ? -10.791 -3.487 6.337 1.00 96.75 81 ALA A CA 1
ATOM 625 C C . ALA A 1 81 ? -10.884 -4.599 5.277 1.00 96.75 81 ALA A C 1
ATOM 627 O O . ALA A 1 81 ? -11.661 -4.495 4.329 1.00 96.75 81 ALA A O 1
ATOM 628 N N . TYR A 1 82 ? -10.123 -5.681 5.468 1.00 97.19 82 TYR A N 1
ATOM 629 C CA . TYR A 1 82 ? -10.088 -6.850 4.575 1.00 97.19 82 TYR A CA 1
ATOM 630 C C . TYR A 1 82 ? -9.684 -6.553 3.121 1.00 97.19 82 TYR A C 1
ATOM 632 O O . TYR A 1 82 ? -10.034 -7.319 2.224 1.00 97.19 82 TYR A O 1
ATOM 640 N N . SER A 1 83 ? -8.956 -5.463 2.871 1.00 96.88 83 SER A N 1
ATOM 641 C CA . SER A 1 83 ? -8.422 -5.185 1.536 1.00 96.88 83 SER A CA 1
ATOM 642 C C . SER A 1 83 ? -7.206 -6.062 1.220 1.00 96.88 83 SER A C 1
ATOM 644 O O . SER A 1 83 ? -6.362 -6.302 2.085 1.00 96.88 83 SER A O 1
ATOM 646 N N . LEU A 1 84 ? -7.093 -6.510 -0.032 1.00 96.81 84 LEU A N 1
ATOM 647 C CA . LEU A 1 84 ? -5.953 -7.262 -0.555 1.00 96.81 84 LEU A CA 1
ATOM 648 C C . LEU A 1 84 ? -5.191 -6.389 -1.550 1.00 96.81 84 LEU A C 1
ATOM 650 O O . LEU A 1 84 ? -5.743 -5.977 -2.566 1.00 96.81 84 LEU A O 1
ATOM 654 N N . LEU A 1 85 ? -3.914 -6.139 -1.270 1.00 96.00 85 LEU A N 1
ATOM 655 C CA . LEU A 1 85 ? -3.035 -5.330 -2.112 1.00 96.00 85 LEU A CA 1
ATOM 656 C C . LEU A 1 85 ? -1.915 -6.204 -2.676 1.00 96.00 85 LEU A C 1
ATOM 658 O O . LEU A 1 85 ? -1.162 -6.811 -1.911 1.00 96.00 85 LEU A O 1
ATOM 662 N N . ARG A 1 86 ? -1.780 -6.258 -4.004 1.00 94.06 86 ARG A N 1
ATOM 663 C CA . ARG A 1 86 ? -0.712 -7.004 -4.678 1.00 94.06 86 ARG A CA 1
ATOM 664 C C . ARG A 1 86 ? 0.009 -6.113 -5.685 1.00 94.06 86 ARG A C 1
ATOM 666 O O . ARG A 1 86 ? -0.553 -5.798 -6.724 1.00 94.06 86 ARG A O 1
ATOM 673 N N . SER A 1 87 ? 1.257 -5.754 -5.377 1.00 92.19 87 SER A N 1
ATOM 674 C CA . SER A 1 87 ? 2.152 -4.948 -6.222 1.00 92.19 87 SER A CA 1
ATOM 675 C C . SER A 1 87 ? 1.454 -3.758 -6.894 1.00 92.19 87 SER A C 1
ATOM 677 O O . SER A 1 87 ? 1.427 -3.655 -8.123 1.00 92.19 87 SER A O 1
ATOM 679 N N . CYS A 1 88 ? 0.828 -2.908 -6.080 1.00 93.44 88 CYS A N 1
ATOM 680 C CA . CYS A 1 88 ? 0.053 -1.755 -6.528 1.00 93.44 88 CYS A CA 1
ATOM 681 C C . CYS A 1 88 ? 0.621 -0.439 -5.991 1.00 93.44 88 CYS A C 1
ATOM 683 O O . CYS A 1 88 ? 1.132 -0.377 -4.872 1.00 93.44 88 CYS A O 1
ATOM 685 N N . THR A 1 89 ? 0.455 0.637 -6.751 1.00 94.50 89 THR A N 1
ATOM 686 C CA . THR A 1 89 ? 0.835 1.988 -6.326 1.00 94.50 89 THR A CA 1
ATOM 687 C C . THR A 1 89 ? -0.424 2.772 -5.995 1.00 94.50 89 THR A C 1
ATOM 689 O O . THR A 1 89 ? -1.310 2.907 -6.838 1.00 94.50 89 THR A O 1
ATOM 692 N N . ILE A 1 90 ? -0.512 3.267 -4.765 1.00 96.88 90 ILE A N 1
ATOM 693 C CA . ILE A 1 90 ? -1.597 4.125 -4.297 1.00 96.88 90 ILE A CA 1
ATOM 694 C C . ILE A 1 90 ? -0.995 5.489 -3.971 1.00 96.88 90 ILE A C 1
ATOM 696 O O . ILE A 1 90 ? -0.194 5.618 -3.042 1.00 96.88 90 ILE A O 1
ATOM 700 N N . GLU A 1 91 ? -1.367 6.484 -4.766 1.00 97.00 91 GLU A N 1
ATOM 701 C CA . GLU A 1 91 ? -0.951 7.877 -4.619 1.00 97.00 91 GLU A CA 1
ATOM 702 C C . GLU A 1 91 ? -1.593 8.558 -3.392 1.00 97.00 91 GLU A C 1
ATOM 704 O O . GLU A 1 91 ? -2.485 7.986 -2.756 1.00 97.00 91 GLU A O 1
ATOM 709 N N . PRO A 1 92 ? -1.151 9.778 -3.022 1.00 97.75 92 PRO A N 1
ATOM 710 C CA . PRO A 1 92 ? -1.649 10.456 -1.835 1.00 97.75 92 PRO A CA 1
ATOM 711 C C . PRO A 1 92 ? -3.162 10.680 -1.824 1.00 97.75 92 PRO A C 1
ATOM 713 O O . PRO A 1 92 ? -3.798 10.842 -2.864 1.00 97.75 92 PRO A O 1
ATOM 716 N N . GLU A 1 93 ? -3.720 10.785 -0.620 1.00 97.19 93 GLU A N 1
ATOM 717 C CA . GLU A 1 93 ? -5.123 11.164 -0.404 1.00 97.19 93 GLU A CA 1
ATOM 718 C C . GLU A 1 93 ? -6.108 10.218 -1.109 1.00 97.19 93 GLU A C 1
ATOM 720 O O . GLU A 1 93 ? -7.075 10.660 -1.717 1.00 97.19 93 GLU A O 1
ATOM 725 N N . CYS A 1 94 ? -5.876 8.907 -1.043 1.00 97.50 94 CYS A N 1
ATOM 726 C CA . CYS A 1 94 ? -6.808 7.912 -1.579 1.00 97.50 94 CYS A CA 1
ATOM 727 C C . CYS A 1 94 ? -7.596 7.205 -0.476 1.00 97.50 94 CYS A C 1
ATOM 729 O O . CYS A 1 94 ? -7.075 6.939 0.610 1.00 97.50 94 CYS A O 1
ATOM 731 N N . ILE A 1 95 ? -8.830 6.806 -0.779 1.00 97.62 95 ILE A N 1
ATOM 732 C CA . ILE A 1 95 ? -9.610 5.905 0.076 1.00 97.62 95 ILE A CA 1
ATOM 733 C C . ILE A 1 95 ? -9.828 4.593 -0.666 1.00 97.62 95 ILE A C 1
ATOM 735 O O . ILE A 1 95 ? -10.431 4.559 -1.735 1.00 97.62 95 ILE A O 1
ATOM 739 N N . ILE A 1 96 ? -9.365 3.499 -0.072 1.00 97.69 96 ILE A N 1
ATOM 740 C CA . ILE A 1 96 ? -9.628 2.145 -0.545 1.00 97.69 96 ILE A CA 1
ATOM 741 C C . ILE A 1 96 ? -10.767 1.576 0.296 1.00 97.69 96 ILE A C 1
ATOM 743 O O . ILE A 1 96 ? -10.621 1.403 1.505 1.00 97.69 96 ILE A O 1
ATOM 747 N N . GLY A 1 97 ? -11.910 1.294 -0.325 1.00 96.56 97 GLY A N 1
ATOM 748 C CA . GLY A 1 97 ? -13.073 0.736 0.355 1.00 96.56 97 GLY A CA 1
ATOM 749 C C . GLY A 1 97 ? -12.797 -0.627 0.992 1.00 96.56 97 GLY A C 1
ATOM 750 O O . GLY A 1 97 ? -11.851 -1.331 0.640 1.00 96.56 97 GLY A O 1
ATOM 751 N N . GLN A 1 98 ? -13.648 -1.024 1.932 1.00 97.38 98 GLN A N 1
ATOM 752 C CA . GLN A 1 98 ? -13.555 -2.331 2.588 1.00 97.38 98 GLN A CA 1
ATOM 753 C C . GLN A 1 98 ? -13.649 -3.472 1.570 1.00 97.38 98 GLN A C 1
ATOM 755 O O . GLN A 1 98 ? -14.377 -3.365 0.587 1.00 97.38 98 GLN A O 1
ATOM 760 N N . HIS A 1 99 ? -12.958 -4.583 1.822 1.00 97.38 99 HIS A N 1
ATOM 761 C CA . HIS A 1 99 ? -12.986 -5.769 0.961 1.00 97.38 99 HIS A CA 1
ATOM 762 C C . HIS A 1 99 ? -12.567 -5.488 -0.496 1.00 97.38 99 HIS A C 1
ATOM 764 O O . HIS A 1 99 ? -13.025 -6.157 -1.423 1.00 97.38 99 HIS A O 1
ATOM 770 N N . SER A 1 100 ? -11.723 -4.476 -0.716 1.00 97.56 100 SER A N 1
ATOM 771 C CA . SER A 1 100 ? -11.209 -4.161 -2.050 1.00 97.56 100 SER A CA 1
ATOM 772 C C . SER A 1 100 ? -10.002 -5.026 -2.395 1.00 97.56 100 SER A C 1
ATOM 774 O O . SER A 1 100 ? -9.172 -5.328 -1.541 1.00 97.56 100 SER A O 1
ATOM 776 N N . ILE A 1 101 ? -9.872 -5.400 -3.663 1.00 97.44 101 ILE A N 1
ATOM 777 C CA . ILE A 1 101 ? -8.775 -6.224 -4.174 1.00 97.44 101 ILE A CA 1
ATOM 778 C C . ILE A 1 101 ? -8.059 -5.436 -5.267 1.00 97.44 101 ILE A C 1
ATOM 780 O O . ILE A 1 101 ? -8.647 -5.149 -6.309 1.00 97.44 101 ILE A O 1
ATOM 784 N N . LEU A 1 102 ? -6.793 -5.091 -5.042 1.00 96.50 102 LEU A N 1
ATOM 785 C CA . LEU A 1 102 ? -5.936 -4.414 -6.011 1.00 96.50 102 LEU A CA 1
ATOM 786 C C . LEU A 1 102 ? -4.905 -5.399 -6.559 1.00 96.50 102 LEU A C 1
ATOM 788 O O . LEU A 1 102 ? -4.116 -5.980 -5.809 1.00 96.50 102 LEU A O 1
ATOM 792 N N . MET A 1 103 ? -4.944 -5.597 -7.875 1.00 93.69 103 MET A N 1
ATOM 793 C CA . MET A 1 103 ? -4.082 -6.535 -8.589 1.00 93.69 103 MET A CA 1
ATOM 794 C C . MET A 1 103 ? -2.791 -5.872 -9.093 1.00 93.69 103 MET A C 1
ATOM 796 O O . MET A 1 103 ? -2.652 -4.652 -9.117 1.00 93.69 103 MET A O 1
ATOM 800 N N . GLU A 1 104 ? -1.852 -6.702 -9.548 1.00 92.69 104 GLU A N 1
ATOM 801 C CA . GLU A 1 104 ? -0.500 -6.289 -9.941 1.00 92.69 104 GLU A CA 1
ATOM 802 C C . GLU A 1 104 ? -0.480 -5.152 -10.968 1.00 92.69 104 GLU A C 1
ATOM 804 O O . GLU A 1 104 ? -1.182 -5.186 -11.981 1.00 92.69 104 GLU A O 1
ATOM 809 N N . GLY A 1 105 ? 0.357 -4.147 -10.719 1.00 87.69 105 GLY A N 1
ATOM 810 C CA . GLY A 1 105 ? 0.526 -2.995 -11.600 1.00 87.69 105 GLY A CA 1
ATOM 811 C C . GLY A 1 105 ? -0.669 -2.043 -11.619 1.00 87.69 105 GLY A C 1
ATOM 812 O O . GLY A 1 105 ? -0.708 -1.162 -12.477 1.00 87.69 105 GLY A O 1
ATOM 813 N N . SER A 1 106 ? -1.655 -2.201 -10.726 1.00 94.00 106 SER A N 1
ATOM 814 C CA . SER A 1 106 ? -2.719 -1.208 -10.598 1.00 94.00 106 SER A CA 1
ATOM 815 C C . SER A 1 106 ? -2.177 0.086 -9.988 1.00 94.00 106 SER A C 1
ATOM 817 O O . SER A 1 106 ? -1.501 0.041 -8.955 1.00 94.00 106 SER A O 1
ATOM 819 N N . LEU A 1 107 ? -2.519 1.219 -10.599 1.00 94.81 107 LEU A N 1
ATOM 820 C CA . LEU A 1 107 ? -2.189 2.560 -10.115 1.00 94.81 107 LEU A CA 1
ATOM 821 C C . LEU A 1 107 ? -3.480 3.265 -9.703 1.00 94.81 107 LEU A C 1
ATOM 823 O O . LEU A 1 107 ? -4.364 3.463 -10.536 1.00 94.81 107 LEU A O 1
ATOM 827 N N . VAL A 1 108 ? -3.579 3.642 -8.434 1.00 97.06 108 VAL A N 1
ATOM 828 C CA . VAL A 1 108 ? -4.650 4.497 -7.921 1.00 97.06 108 VAL A CA 1
ATOM 829 C C . VAL A 1 108 ? -4.082 5.893 -7.768 1.00 97.06 108 VAL A C 1
ATOM 831 O O . VAL A 1 108 ? -3.173 6.089 -6.966 1.00 97.06 108 VAL A O 1
ATOM 834 N N . GLU A 1 109 ? -4.579 6.835 -8.562 1.00 97.31 109 GLU A N 1
ATOM 835 C CA . GLU A 1 109 ? -4.070 8.201 -8.550 1.00 97.31 109 GLU A CA 1
ATOM 836 C C . GLU A 1 109 ? -4.608 9.042 -7.397 1.00 97.31 109 GLU A C 1
ATOM 838 O O . GLU A 1 109 ? -5.550 8.672 -6.703 1.00 97.31 109 GLU A O 1
ATOM 843 N N . THR A 1 110 ? -4.011 10.211 -7.220 1.00 97.19 110 THR A N 1
ATOM 844 C CA . THR A 1 110 ? -4.279 11.140 -6.130 1.00 97.19 110 THR A CA 1
ATOM 845 C C . THR A 1 110 ? -5.766 11.486 -6.017 1.00 97.19 110 THR A C 1
ATOM 847 O O . THR A 1 110 ? -6.428 11.774 -7.019 1.00 97.19 110 THR A O 1
ATOM 850 N N . ARG A 1 111 ? -6.288 11.553 -4.784 1.00 96.31 111 ARG A N 1
ATOM 851 C CA . ARG A 1 111 ? -7.691 11.929 -4.515 1.00 96.31 111 ARG A CA 1
ATOM 852 C C . ARG A 1 111 ? -8.700 10.983 -5.170 1.00 96.31 111 ARG A C 1
ATOM 854 O O . ARG A 1 111 ? -9.739 11.433 -5.632 1.00 96.31 111 ARG A O 1
ATOM 861 N N . SER A 1 112 ? -8.406 9.687 -5.238 1.00 96.94 112 SER A N 1
ATOM 862 C CA . SER A 1 112 ? -9.346 8.672 -5.738 1.00 96.94 112 SER A CA 1
ATOM 863 C C . SER A 1 112 ? -10.060 7.953 -4.600 1.00 96.94 112 SER A C 1
ATOM 865 O O . SER A 1 112 ? -9.481 7.722 -3.534 1.00 96.94 112 SER A O 1
ATOM 867 N N . ILE A 1 113 ? -11.297 7.519 -4.843 1.00 97.44 113 ILE A N 1
ATOM 868 C CA . ILE A 1 113 ? -12.048 6.682 -3.901 1.00 97.44 113 ILE A CA 1
ATOM 869 C C . ILE A 1 113 ? -12.471 5.384 -4.589 1.00 97.44 113 ILE A C 1
ATOM 871 O O . ILE A 1 113 ? -13.097 5.399 -5.649 1.00 97.44 113 ILE A O 1
ATOM 875 N N . LEU A 1 114 ? -12.160 4.253 -3.959 1.00 97.38 114 LEU A N 1
ATOM 876 C CA . LEU A 1 114 ? -12.715 2.950 -4.308 1.00 97.38 114 LEU A CA 1
ATOM 877 C C . LEU A 1 114 ? -13.856 2.595 -3.360 1.00 97.38 114 LEU A C 1
ATOM 879 O O . LEU A 1 114 ? -13.693 2.631 -2.141 1.00 97.38 114 LEU A O 1
ATOM 883 N N . GLU A 1 115 ? -14.997 2.203 -3.915 1.00 97.31 115 GLU A N 1
ATOM 884 C CA . GLU A 1 115 ? -16.116 1.670 -3.141 1.00 97.31 115 GLU A CA 1
ATOM 885 C C . GLU A 1 115 ? -15.769 0.321 -2.500 1.00 97.31 115 GLU A C 1
ATOM 887 O O . GLU A 1 115 ? -14.825 -0.371 -2.894 1.00 97.31 115 GLU A O 1
ATOM 892 N N . ALA A 1 116 ? -16.560 -0.081 -1.508 1.00 96.38 116 ALA A N 1
ATOM 893 C CA . ALA A 1 116 ? -16.408 -1.390 -0.889 1.00 96.38 116 ALA A CA 1
ATOM 894 C C . ALA A 1 116 ? -16.632 -2.530 -1.905 1.00 96.38 116 ALA A C 1
ATOM 896 O O . ALA A 1 116 ? -17.506 -2.454 -2.766 1.00 96.38 116 ALA A O 1
ATOM 897 N N . GLY A 1 117 ? -15.847 -3.603 -1.795 1.00 95.69 117 GLY A N 1
ATOM 898 C CA . GLY A 1 117 ? -15.923 -4.766 -2.685 1.00 95.69 117 GLY A CA 1
ATOM 899 C C . GLY A 1 117 ? -15.355 -4.534 -4.090 1.00 95.69 117 GLY A C 1
ATOM 900 O O . GLY A 1 117 ? -15.617 -5.331 -4.993 1.00 95.69 117 GLY A O 1
ATOM 901 N N . SER A 1 118 ? -14.600 -3.452 -4.298 1.00 97.31 118 SER A N 1
ATOM 902 C CA . SER A 1 118 ? -14.018 -3.124 -5.602 1.00 97.31 118 SER A CA 1
ATOM 903 C C . SER A 1 118 ? -12.854 -4.043 -5.957 1.00 97.31 118 SER A C 1
ATOM 905 O O . SER A 1 118 ? -11.922 -4.200 -5.174 1.00 97.31 118 SER A O 1
ATOM 907 N N . VAL A 1 119 ? -12.855 -4.601 -7.169 1.00 97.50 119 VAL A N 1
ATOM 908 C CA . VAL A 1 119 ? -11.757 -5.443 -7.672 1.00 97.50 119 VAL A CA 1
ATOM 909 C C . VAL A 1 119 ? -11.084 -4.764 -8.856 1.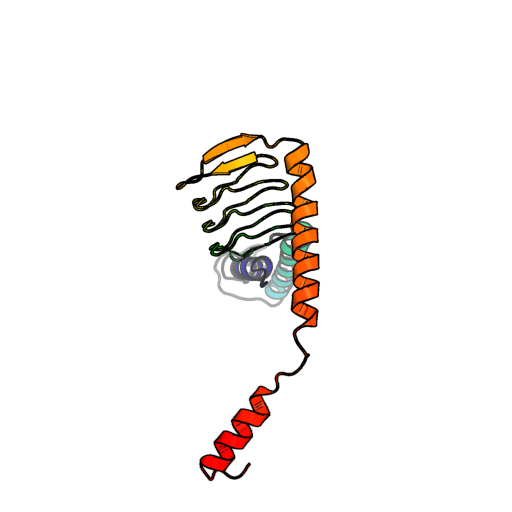00 97.50 119 VAL A C 1
ATOM 911 O O . VAL A 1 119 ? -11.622 -4.735 -9.965 1.00 97.50 119 VAL A O 1
ATOM 914 N N . VAL A 1 120 ? -9.896 -4.212 -8.627 1.00 96.75 120 VAL A N 1
ATOM 915 C CA . VAL A 1 120 ? -9.100 -3.510 -9.635 1.00 96.75 120 VAL A CA 1
ATOM 916 C C . VAL A 1 120 ? -8.256 -4.530 -10.407 1.00 96.75 120 VAL A C 1
ATOM 918 O O . VAL A 1 120 ? -7.396 -5.173 -9.806 1.00 96.75 120 VAL A O 1
ATOM 921 N N . PRO A 1 121 ? -8.482 -4.713 -11.723 1.00 94.75 121 PRO A N 1
ATOM 922 C CA . PRO A 1 121 ? -7.744 -5.696 -12.510 1.00 94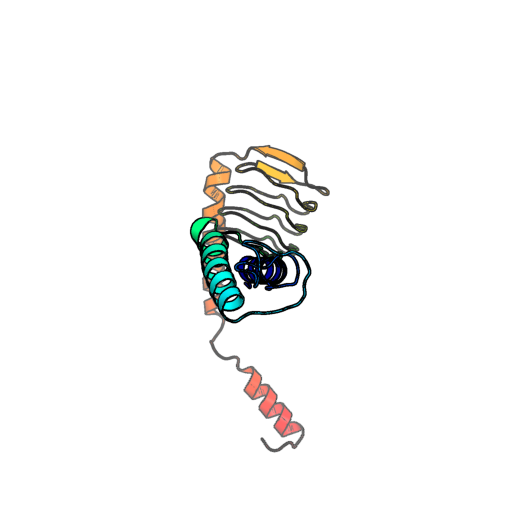.75 121 PRO A CA 1
ATOM 923 C C . PRO A 1 121 ? -6.270 -5.292 -12.719 1.00 94.75 121 PRO A C 1
ATOM 925 O O . PRO A 1 121 ? -5.927 -4.118 -12.552 1.00 94.75 121 PRO A O 1
ATOM 928 N N . PRO A 1 122 ? -5.394 -6.241 -13.108 1.00 93.31 122 PRO A N 1
ATOM 929 C CA . PRO A 1 122 ? -3.971 -5.966 -13.297 1.00 93.31 122 PRO A CA 1
ATOM 930 C C . PRO A 1 122 ? -3.719 -4.851 -14.320 1.00 93.31 122 PRO A C 1
ATOM 932 O O . PRO A 1 122 ? -4.392 -4.786 -15.351 1.00 93.31 122 PRO A O 1
ATOM 935 N N . GLY A 1 123 ? -2.751 -3.976 -14.044 1.00 89.94 123 GLY A N 1
ATOM 936 C CA . GLY A 1 123 ? -2.362 -2.866 -14.926 1.00 89.94 123 GLY A CA 1
ATOM 937 C C . GLY A 1 123 ? -3.407 -1.752 -15.071 1.00 89.94 123 GLY A C 1
ATOM 938 O O . GLY A 1 123 ? -3.245 -0.857 -15.903 1.00 89.94 123 GLY A O 1
ATOM 939 N N . ARG A 1 124 ? -4.507 -1.793 -14.308 1.00 94.00 124 ARG A N 1
ATOM 940 C CA . ARG A 1 124 ? -5.553 -0.769 -14.375 1.00 94.00 124 ARG A CA 1
ATOM 941 C C . ARG A 1 124 ? -5.117 0.495 -13.639 1.00 94.00 124 ARG A C 1
ATOM 943 O O . ARG A 1 124 ? -4.777 0.448 -12.461 1.00 94.00 124 ARG A O 1
ATOM 950 N N . ARG A 1 125 ? -5.218 1.630 -14.331 1.00 94.94 125 ARG A N 1
ATOM 951 C CA . ARG A 1 125 ? -5.059 2.968 -13.754 1.00 94.94 125 ARG A CA 1
ATOM 952 C C . ARG A 1 125 ? -6.426 3.567 -13.421 1.00 94.94 125 ARG A C 1
ATOM 954 O O . ARG A 1 125 ? -7.293 3.605 -14.296 1.00 94.94 125 ARG A O 1
ATOM 961 N N . ILE A 1 126 ? -6.594 4.003 -12.178 1.00 96.88 126 ILE A N 1
ATOM 962 C CA . ILE A 1 126 ? -7.746 4.758 -11.676 1.00 96.88 126 ILE A CA 1
ATOM 963 C C . ILE A 1 126 ? -7.350 6.238 -11.672 1.00 96.88 126 ILE A C 1
ATOM 965 O O . ILE A 1 126 ? -6.419 6.581 -10.944 1.00 96.88 126 ILE A O 1
ATOM 969 N N . PRO A 1 127 ? -7.983 7.082 -12.504 1.00 97.31 127 PRO A N 1
ATOM 970 C CA . PRO A 1 127 ? -7.641 8.495 -12.605 1.00 97.31 127 PRO A CA 1
ATOM 971 C C . PRO A 1 127 ? -7.956 9.305 -11.345 1.00 97.31 127 PRO A C 1
ATOM 973 O O . PRO A 1 127 ? -8.856 8.978 -10.573 1.00 97.31 127 PRO A O 1
ATOM 976 N N . SER A 1 128 ? -7.229 10.411 -11.200 1.00 97.06 128 SER A N 1
ATOM 977 C CA . SER A 1 128 ? -7.330 11.332 -10.068 1.00 97.06 128 SER A CA 1
ATOM 978 C C . SER A 1 128 ? -8.734 11.922 -9.905 1.00 97.06 128 SER A C 1
ATOM 980 O O . SER A 1 128 ? -9.328 12.396 -10.874 1.00 97.06 128 SER A O 1
ATOM 982 N N . GLY A 1 129 ? -9.234 12.004 -8.669 1.00 96.00 129 GLY A N 1
ATOM 983 C CA . GLY A 1 129 ? -10.526 12.643 -8.386 1.00 96.00 129 GLY A CA 1
ATOM 984 C C . GLY A 1 129 ? -11.746 11.816 -8.797 1.00 96.00 129 GLY A C 1
ATOM 985 O O . GLY A 1 129 ? -12.847 12.361 -8.882 1.00 96.00 129 GLY A O 1
ATOM 986 N N . GLU A 1 130 ? -11.581 10.526 -9.094 1.00 97.69 130 GLU A N 1
ATOM 987 C CA . GLU A 1 130 ? -12.674 9.656 -9.525 1.00 97.69 130 GLU A CA 1
ATOM 988 C C . GLU A 1 130 ? -13.106 8.670 -8.436 1.00 97.69 130 GLU A C 1
ATOM 990 O O . GLU A 1 130 ? -12.311 8.192 -7.622 1.00 97.69 130 GLU A O 1
ATOM 995 N N . LEU A 1 131 ? -14.397 8.337 -8.460 1.00 97.62 131 LEU A N 1
ATOM 996 C CA . LEU A 1 131 ? -14.998 7.277 -7.668 1.00 97.62 131 LEU A CA 1
ATOM 997 C C . LEU A 1 131 ? -15.201 6.042 -8.546 1.00 97.62 131 LEU A C 1
ATOM 999 O O . LEU A 1 131 ? -15.879 6.088 -9.582 1.00 97.62 131 LEU A O 1
ATOM 1003 N N . TRP A 1 132 ? -14.609 4.934 -8.116 1.00 97.94 132 TRP A N 1
ATOM 1004 C CA . TRP A 1 132 ? -14.623 3.654 -8.815 1.00 97.94 132 TRP A CA 1
ATOM 1005 C C . TRP A 1 132 ? -15.233 2.565 -7.940 1.00 97.94 132 TRP A C 1
ATOM 1007 O O . TRP A 1 132 ? -15.046 2.559 -6.727 1.00 97.94 132 TRP A O 1
ATOM 1017 N N . GLY A 1 133 ? -15.934 1.618 -8.560 1.00 96.88 133 GLY A N 1
ATOM 1018 C CA . GLY A 1 133 ? -16.607 0.546 -7.835 1.00 96.88 133 GLY A CA 1
ATOM 1019 C C . GLY A 1 133 ? -16.845 -0.713 -8.659 1.00 96.88 133 GLY A C 1
ATOM 1020 O O . GLY A 1 133 ? -16.792 -0.698 -9.892 1.00 96.88 133 GLY A O 1
ATOM 1021 N N . GLY A 1 134 ? -17.120 -1.816 -7.964 1.00 95.50 134 GLY A N 1
ATOM 1022 C CA . GLY A 1 134 ? -17.561 -3.080 -8.552 1.00 95.50 134 GLY A CA 1
ATOM 1023 C C . GLY A 1 134 ? -16.461 -4.112 -8.816 1.00 95.50 134 GLY A C 1
ATOM 1024 O O . GLY A 1 134 ? -15.267 -3.879 -8.636 1.00 95.50 134 GLY A O 1
ATOM 1025 N N . ASN A 1 135 ? -16.893 -5.290 -9.265 1.00 95.00 135 ASN A N 1
ATOM 1026 C CA . ASN A 1 135 ? -16.037 -6.423 -9.601 1.00 95.00 135 ASN A CA 1
ATOM 1027 C C . ASN A 1 135 ? -16.377 -6.915 -11.024 1.00 95.00 135 ASN A C 1
ATOM 1029 O O . ASN A 1 135 ? -17.373 -7.623 -11.193 1.00 95.00 135 ASN A O 1
ATOM 1033 N N . PRO A 1 136 ? -15.613 -6.523 -12.064 1.00 94.44 136 PRO A N 1
ATOM 1034 C CA . PRO A 1 136 ? -14.403 -5.692 -12.022 1.00 94.44 136 PRO A CA 1
ATOM 1035 C C . PRO A 1 136 ? -14.704 -4.198 -11.818 1.00 94.44 136 PRO A C 1
ATOM 1037 O O . PRO A 1 136 ? -15.777 -3.728 -12.197 1.00 94.44 136 PRO A O 1
ATOM 1040 N N . ALA A 1 137 ? -13.731 -3.452 -11.288 1.00 96.06 137 ALA A N 1
ATOM 1041 C CA . ALA A 1 137 ? -13.855 -2.030 -10.988 1.00 96.06 137 ALA A CA 1
ATOM 1042 C C . ALA A 1 137 ? -14.116 -1.194 -12.251 1.00 96.06 137 ALA A C 1
ATOM 1044 O O . ALA A 1 137 ? -13.417 -1.308 -13.272 1.00 96.06 137 ALA A O 1
ATOM 1045 N N . ARG A 1 138 ? -15.129 -0.333 -12.169 1.00 96.56 138 ARG A N 1
ATOM 1046 C CA . ARG A 1 138 ? -15.555 0.595 -13.217 1.00 96.56 138 ARG A CA 1
ATOM 1047 C C . ARG A 1 138 ? -15.704 1.996 -12.642 1.00 96.56 138 ARG A C 1
ATOM 1049 O O . ARG A 1 138 ? -16.011 2.160 -11.465 1.00 96.56 138 ARG A O 1
ATOM 1056 N N . PHE A 1 139 ? -15.515 2.983 -13.509 1.00 97.50 139 PHE A N 1
ATOM 1057 C CA . PHE A 1 139 ? -15.844 4.368 -13.211 1.00 97.50 139 PHE A CA 1
ATOM 1058 C C . PHE A 1 139 ? -17.335 4.494 -12.890 1.00 97.50 139 PHE A C 1
ATOM 1060 O O . PHE A 1 139 ? -18.174 3.974 -13.632 1.00 97.50 139 PHE A O 1
ATOM 1067 N N . ILE A 1 140 ? -17.647 5.192 -11.802 1.00 96.94 140 ILE A N 1
ATOM 1068 C CA . ILE A 1 140 ? -19.020 5.501 -11.399 1.00 96.94 140 ILE A CA 1
ATOM 1069 C C . ILE A 1 140 ? -19.283 6.985 -11.628 1.00 96.94 140 ILE A C 1
ATOM 1071 O O . ILE A 1 140 ? -20.228 7.344 -12.329 1.00 96.94 140 ILE A O 1
ATOM 1075 N N . ARG A 1 141 ? -18.447 7.848 -11.041 1.00 97.31 141 ARG A N 1
ATOM 1076 C CA . ARG A 1 141 ? -18.565 9.306 -11.147 1.00 97.31 141 ARG A CA 1
ATOM 1077 C C . ARG A 1 141 ? -1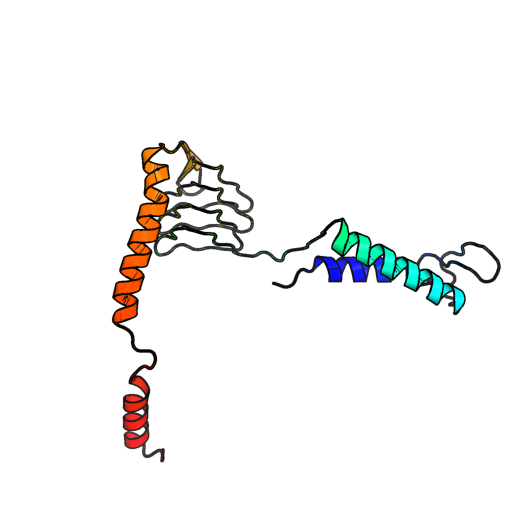7.280 10.007 -10.723 1.00 97.31 141 ARG A C 1
ATOM 1079 O O . ARG A 1 141 ? -16.423 9.418 -10.075 1.00 97.31 141 ARG A O 1
ATOM 1086 N N . THR A 1 142 ? -17.190 11.295 -11.023 1.00 97.56 142 THR A N 1
ATOM 1087 C CA . THR A 1 142 ? -16.179 12.185 -10.443 1.00 97.56 142 THR A CA 1
ATOM 1088 C C . THR A 1 142 ? -16.568 12.558 -9.007 1.00 97.56 142 THR A C 1
ATOM 1090 O O . THR A 1 142 ? -17.757 12.654 -8.677 1.00 97.56 142 THR A O 1
ATOM 1093 N N . LEU A 1 143 ? -15.570 12.737 -8.146 1.00 96.06 143 LEU A N 1
ATOM 1094 C CA . LEU A 1 143 ? -15.752 13.169 -6.765 1.00 96.06 143 LEU A CA 1
ATOM 1095 C C . LEU A 1 143 ? -16.120 14.645 -6.684 1.00 96.06 143 LEU A C 1
ATOM 1097 O O . LEU A 1 143 ? -15.723 15.461 -7.519 1.00 96.06 143 LEU A O 1
ATOM 1101 N N . THR A 1 144 ? -16.868 14.995 -5.645 1.00 96.81 144 THR A N 1
ATOM 1102 C CA . THR A 1 144 ? -17.119 16.395 -5.313 1.00 96.81 144 THR A CA 1
ATOM 1103 C C . THR A 1 144 ? -15.921 16.992 -4.567 1.00 96.81 144 THR A C 1
ATOM 1105 O O . THR A 1 144 ? -15.087 16.289 -3.985 1.00 96.81 144 THR A O 1
ATOM 1108 N N . ASN A 1 145 ? -15.832 18.324 -4.555 1.00 94.44 145 ASN A N 1
ATOM 1109 C CA . ASN A 1 145 ? -14.802 19.023 -3.779 1.00 94.44 145 ASN A CA 1
ATOM 1110 C C . ASN A 1 145 ? -14.945 18.771 -2.270 1.00 94.44 145 ASN A C 1
ATOM 1112 O O . ASN A 1 145 ? -13.946 18.771 -1.555 1.00 94.44 145 ASN A O 1
ATOM 1116 N N . GLU A 1 146 ? -16.174 18.553 -1.795 1.00 95.25 146 GLU A N 1
ATOM 1117 C CA . GLU A 1 146 ? -16.454 18.232 -0.395 1.00 95.25 146 GLU A CA 1
ATOM 1118 C C . GLU A 1 146 ? -15.869 16.866 -0.031 1.00 95.25 146 GLU A C 1
ATOM 1120 O O . GLU A 1 146 ? -15.077 16.783 0.904 1.00 95.25 146 GLU A O 1
ATOM 1125 N N . GLU A 1 147 ? -16.149 15.833 -0.834 1.00 93.38 147 GLU A N 1
ATOM 1126 C CA . GLU A 1 147 ? -15.606 14.481 -0.641 1.00 93.38 147 GLU A CA 1
ATOM 1127 C C . GLU A 1 147 ? -14.079 14.483 -0.674 1.00 93.38 147 GLU A C 1
ATOM 1129 O O . GLU A 1 147 ? -13.430 13.893 0.183 1.00 93.38 147 GLU A O 1
ATOM 1134 N N . THR A 1 148 ? -13.499 15.221 -1.621 1.00 93.31 148 THR A N 1
ATOM 1135 C CA . THR A 1 148 ? -12.046 15.371 -1.750 1.00 93.31 148 THR A CA 1
ATOM 1136 C C . THR A 1 148 ? -11.419 15.981 -0.491 1.00 93.31 148 THR A C 1
ATOM 1138 O O . THR A 1 148 ? -10.356 15.549 -0.049 1.00 93.31 148 THR A O 1
ATOM 1141 N N . LEU A 1 149 ? -12.080 16.973 0.117 1.00 94.25 149 LEU A N 1
ATOM 1142 C CA . LEU A 1 149 ? -11.618 17.627 1.343 1.00 94.25 149 LEU A CA 1
ATOM 1143 C C . LEU A 1 149 ? -11.821 16.752 2.593 1.00 94.25 149 LEU A C 1
ATOM 1145 O O . LEU A 1 149 ? -11.169 16.975 3.616 1.00 94.25 149 LEU A O 1
ATOM 1149 N N . GLU A 1 150 ? -12.722 15.772 2.543 1.00 94.62 150 GLU A N 1
ATOM 1150 C CA . GLU A 1 150 ? -12.954 14.825 3.635 1.00 94.62 150 GLU A CA 1
ATOM 1151 C C . GLU A 1 150 ? -11.898 13.722 3.715 1.00 94.62 150 GLU A C 1
ATOM 1153 O O . GLU A 1 150 ? -11.608 13.262 4.821 1.00 94.62 150 GLU A O 1
ATOM 1158 N N . ILE A 1 151 ? -11.256 13.353 2.602 1.00 95.19 151 ILE A N 1
ATOM 1159 C CA . ILE A 1 151 ? -10.228 12.300 2.573 1.00 95.19 151 ILE A CA 1
ATOM 1160 C C . ILE A 1 151 ? -9.121 12.511 3.626 1.00 95.19 151 ILE A C 1
ATOM 1162 O O . ILE A 1 151 ? -8.918 11.626 4.466 1.00 95.19 151 ILE A O 1
ATOM 1166 N N . PRO A 1 152 ? -8.424 13.665 3.673 1.00 96.88 152 PRO A N 1
ATOM 1167 C CA . PRO A 1 152 ? -7.394 13.884 4.685 1.00 96.88 152 PRO A CA 1
ATOM 1168 C C . PRO A 1 152 ? -7.968 13.968 6.106 1.00 96.88 152 PRO A C 1
ATOM 1170 O O . PRO A 1 152 ? -7.298 13.560 7.055 1.00 96.88 152 PRO A O 1
ATOM 1173 N N . LYS A 1 153 ? -9.211 14.446 6.281 1.00 96.81 153 LYS A N 1
ATOM 1174 C CA . LYS A 1 153 ? -9.866 14.491 7.601 1.00 96.81 153 LYS A CA 1
ATOM 1175 C C . LYS A 1 153 ? -10.090 13.083 8.145 1.00 96.81 153 LYS A C 1
ATOM 1177 O O . LYS A 1 153 ? -9.804 12.841 9.315 1.00 96.81 153 LYS A O 1
ATOM 1182 N N . LEU A 1 154 ? -10.542 12.158 7.296 1.00 96.56 154 LEU A N 1
ATOM 1183 C CA . LEU A 1 154 ? -10.711 10.752 7.652 1.00 96.56 154 LEU A CA 1
ATOM 1184 C C . LEU A 1 154 ? -9.373 10.114 8.042 1.00 96.56 154 LEU A C 1
ATOM 1186 O O . LEU A 1 154 ? -9.286 9.471 9.086 1.00 96.56 154 LEU A O 1
ATOM 1190 N N . ALA A 1 155 ? -8.321 10.341 7.252 1.00 96.88 155 ALA A N 1
ATOM 1191 C CA . ALA A 1 155 ? -6.991 9.810 7.542 1.00 96.88 155 ALA A CA 1
ATOM 1192 C C . ALA A 1 155 ? -6.455 10.298 8.903 1.00 96.88 155 ALA A C 1
ATOM 1194 O O . ALA A 1 155 ? -5.927 9.509 9.688 1.00 96.88 155 ALA A O 1
ATOM 1195 N N . VAL A 1 156 ? -6.637 11.583 9.226 1.00 97.56 156 VAL A N 1
ATOM 1196 C CA . VAL A 1 156 ? -6.238 12.145 10.527 1.00 97.56 156 VAL A CA 1
ATOM 1197 C C . VAL A 1 156 ? -7.105 11.607 11.668 1.00 97.56 156 VAL A C 1
ATOM 1199 O O . VAL A 1 156 ? -6.571 11.311 12.735 1.00 97.56 156 VAL A O 1
ATOM 1202 N N . ALA A 1 157 ? -8.412 11.432 11.459 1.00 97.81 157 ALA A N 1
ATOM 1203 C CA . ALA A 1 157 ? -9.303 10.847 12.461 1.00 97.81 157 ALA A CA 1
ATOM 1204 C C . ALA A 1 157 ? -8.906 9.400 12.804 1.00 97.81 157 ALA A C 1
ATOM 1206 O O . ALA A 1 157 ? -8.839 9.040 13.979 1.00 97.81 157 ALA A O 1
ATOM 1207 N N . ILE A 1 158 ? -8.560 8.592 11.796 1.00 97.12 158 ILE A N 1
ATOM 1208 C CA . ILE A 1 158 ? -8.038 7.230 11.994 1.00 97.12 158 ILE A CA 1
ATOM 1209 C C . ILE A 1 158 ? -6.686 7.266 12.707 1.00 97.12 158 ILE A C 1
ATOM 1211 O O . ILE A 1 158 ? -6.439 6.442 13.583 1.00 97.12 158 ILE A O 1
ATOM 1215 N N . ASN A 1 159 ? -5.822 8.231 12.391 1.00 97.75 159 ASN A N 1
ATOM 1216 C CA . ASN A 1 159 ? -4.550 8.393 13.090 1.00 97.75 159 ASN A CA 1
ATOM 1217 C C . ASN A 1 159 ? -4.735 8.778 14.569 1.00 97.75 159 ASN A C 1
ATOM 1219 O O . ASN A 1 159 ? -4.002 8.280 15.417 1.00 97.75 159 ASN A O 1
ATOM 1223 N N . HIS A 1 160 ? -5.723 9.617 14.898 1.00 98.00 160 HIS A N 1
ATOM 1224 C CA . HIS A 1 160 ? -6.063 9.919 16.291 1.00 98.00 160 HIS A CA 1
ATOM 1225 C C . HIS A 1 160 ? -6.523 8.661 17.025 1.00 98.00 160 HIS A C 1
ATOM 1227 O O . HIS A 1 160 ? -5.984 8.343 18.081 1.00 98.00 160 HIS A O 1
ATOM 1233 N N . LEU A 1 161 ? -7.446 7.903 16.422 1.00 97.88 161 LEU A N 1
ATOM 1234 C CA . LEU A 1 161 ? -7.894 6.628 16.974 1.00 97.88 161 LEU A CA 1
ATOM 1235 C C . LEU A 1 161 ? -6.712 5.667 17.159 1.00 97.88 161 LEU A C 1
ATOM 1237 O O . LEU A 1 161 ? -6.573 5.053 18.206 1.00 97.88 161 LEU A O 1
ATOM 1241 N N . SER A 1 162 ? -5.804 5.581 16.186 1.00 98.00 162 SER A N 1
ATOM 1242 C CA . SER A 1 162 ? -4.578 4.789 16.317 1.00 98.00 162 SER A CA 1
ATOM 1243 C C . SER A 1 162 ? -3.706 5.249 17.487 1.00 98.00 162 SER A C 1
ATOM 1245 O O . SER A 1 162 ? -3.048 4.411 18.095 1.00 98.00 162 SER A O 1
ATOM 1247 N N . GLY A 1 163 ? -3.677 6.546 17.796 1.00 98.00 163 GLY A N 1
ATOM 1248 C CA . GLY A 1 163 ? -2.989 7.095 18.964 1.00 98.00 163 GLY A CA 1
ATOM 1249 C C . GLY A 1 163 ? -3.632 6.661 20.281 1.00 98.00 163 GLY A C 1
ATOM 1250 O O . GLY A 1 163 ? -2.916 6.256 21.197 1.00 98.00 163 GLY A O 1
ATOM 1251 N N . ASP A 1 164 ? -4.965 6.664 20.345 1.00 98.06 164 ASP A N 1
ATOM 1252 C CA . ASP A 1 164 ? -5.720 6.179 21.506 1.00 98.06 164 ASP A CA 1
ATOM 1253 C C . ASP A 1 164 ? -5.421 4.691 21.753 1.00 98.06 164 ASP A C 1
ATOM 1255 O O . ASP A 1 164 ? -4.999 4.323 22.848 1.00 98.06 164 ASP A O 1
ATOM 1259 N N . TYR A 1 165 ? -5.497 3.855 20.710 1.00 98.06 165 TYR A N 1
ATOM 1260 C CA . TYR A 1 165 ? -5.134 2.433 20.798 1.00 98.06 165 TYR A CA 1
ATOM 1261 C C . TYR A 1 165 ? -3.664 2.242 21.169 1.00 98.06 165 TYR A C 1
ATOM 1263 O O . TYR A 1 165 ? -3.342 1.395 21.993 1.00 98.06 165 TYR A O 1
ATOM 1271 N N . PHE A 1 166 ? -2.753 3.029 20.595 1.00 97.75 166 PHE A N 1
ATOM 1272 C CA . PHE A 1 166 ? -1.331 2.942 20.921 1.00 97.75 166 PHE A CA 1
ATOM 1273 C C . PHE A 1 166 ? -1.067 3.208 22.409 1.00 97.75 166 PHE A C 1
ATOM 1275 O O . PHE A 1 166 ? -0.194 2.568 22.989 1.00 97.75 166 PHE A O 1
ATOM 1282 N N . SER A 1 167 ? -1.847 4.088 23.045 1.00 96.81 167 SER A N 1
ATOM 1283 C CA . SER A 1 167 ? -1.735 4.370 24.481 1.00 96.81 167 SER A CA 1
ATOM 1284 C C . SER A 1 167 ? -2.140 3.192 25.381 1.00 96.81 167 SER A C 1
ATOM 1286 O O . SER A 1 167 ? -1.701 3.124 26.530 1.00 96.81 167 SER A O 1
ATOM 1288 N N . GLU A 1 168 ? -2.918 2.237 24.861 1.00 97.12 168 GLU A N 1
ATOM 1289 C CA . GLU A 1 168 ? -3.303 1.017 25.579 1.00 97.12 168 GLU A CA 1
ATOM 1290 C C . GLU A 1 168 ? -2.169 -0.023 25.629 1.00 97.12 168 GLU A C 1
ATOM 1292 O O . GLU A 1 168 ? -2.175 -0.909 26.488 1.00 97.12 168 GLU A O 1
ATOM 1297 N N . PHE A 1 169 ? -1.174 0.076 24.738 1.00 96.75 169 PHE A N 1
ATOM 1298 C CA . PHE A 1 169 ? -0.071 -0.879 24.646 1.00 96.75 169 PHE A CA 1
ATOM 1299 C C . PHE A 1 169 ? 1.214 -0.338 25.280 1.00 96.75 169 PHE A C 1
ATOM 1301 O O . PHE A 1 169 ? 1.722 0.728 24.940 1.00 96.75 169 PHE A O 1
ATOM 1308 N N . LEU A 1 170 ? 1.799 -1.130 26.182 1.00 95.62 170 LEU A N 1
ATOM 1309 C CA . LEU A 1 170 ? 3.137 -0.874 26.714 1.00 95.62 170 LEU A CA 1
ATOM 1310 C C . LEU A 1 170 ? 4.222 -1.412 25.761 1.00 95.62 170 LEU A C 1
ATOM 1312 O O . LEU A 1 170 ? 3.971 -2.372 25.030 1.00 95.62 170 LEU A O 1
ATOM 1316 N N . PRO A 1 171 ? 5.464 -0.883 25.816 1.00 95.94 171 PRO A N 1
ATOM 1317 C CA . PRO A 1 171 ? 6.566 -1.357 24.970 1.00 95.94 171 PRO A CA 1
ATOM 1318 C C . PRO A 1 171 ? 6.902 -2.848 25.125 1.00 95.94 171 PRO A C 1
ATOM 1320 O O . PRO A 1 171 ? 7.380 -3.476 24.184 1.00 95.94 171 PRO A O 1
ATOM 1323 N N . TYR A 1 172 ? 6.662 -3.417 26.310 1.00 95.56 172 TYR A N 1
ATOM 1324 C CA . TYR A 1 172 ? 6.861 -4.835 26.594 1.00 95.56 172 TYR A CA 1
ATOM 1325 C C . TYR A 1 172 ? 5.550 -5.470 27.043 1.00 95.56 172 TYR A C 1
ATOM 1327 O O . TYR A 1 172 ? 4.833 -4.916 27.876 1.00 95.56 172 TYR A O 1
ATOM 1335 N N . SER A 1 173 ? 5.270 -6.667 26.528 1.00 96.19 173 SER A N 1
ATOM 1336 C CA . SER A 1 173 ? 4.143 -7.471 26.995 1.00 96.19 173 SER A CA 1
ATOM 1337 C C . SER A 1 173 ? 4.497 -8.223 28.282 1.00 96.19 173 SER A C 1
ATOM 1339 O O . SER A 1 173 ? 5.652 -8.579 28.522 1.00 96.19 173 SER A O 1
ATOM 1341 N N . THR A 1 174 ? 3.497 -8.520 29.111 1.00 96.56 174 THR A N 1
ATOM 1342 C CA . THR A 1 174 ? 3.651 -9.306 30.351 1.00 96.56 174 THR A CA 1
ATOM 1343 C C . THR A 1 174 ? 3.626 -10.821 30.115 1.00 96.56 174 THR A C 1
ATOM 1345 O O . THR A 1 174 ? 3.687 -11.600 31.064 1.00 96.56 174 THR A O 1
ATOM 1348 N N . VAL A 1 175 ? 3.588 -11.257 28.849 1.00 97.06 175 VAL A N 1
ATOM 1349 C CA . VAL A 1 175 ? 3.458 -12.668 28.447 1.00 97.06 175 VAL A CA 1
ATOM 1350 C C . VAL A 1 175 ? 4.612 -13.528 28.973 1.00 97.06 175 VAL A C 1
ATOM 1352 O O . VAL A 1 175 ? 4.410 -14.699 29.290 1.00 97.06 175 VAL A O 1
ATOM 1355 N N . TYR A 1 176 ? 5.812 -12.960 29.134 1.00 94.56 176 TYR A N 1
ATOM 1356 C CA . TYR A 1 176 ? 6.972 -13.698 29.645 1.00 94.56 176 TYR A CA 1
ATOM 1357 C C . TYR A 1 176 ? 6.758 -14.250 31.065 1.00 94.56 176 TYR A C 1
ATOM 1359 O O . TYR A 1 176 ? 7.261 -15.331 31.363 1.00 94.56 176 TYR A O 1
ATOM 1367 N N . LEU A 1 177 ? 5.979 -13.566 31.915 1.00 95.69 177 LEU A N 1
ATOM 1368 C CA . LEU A 1 177 ? 5.664 -14.031 33.271 1.00 95.69 177 LEU A CA 1
ATOM 1369 C C . LEU A 1 177 ? 4.805 -15.298 33.238 1.00 95.69 177 LEU A C 1
ATOM 1371 O O . LEU A 1 177 ? 5.031 -16.223 34.014 1.00 95.69 177 LEU A O 1
ATOM 1375 N N . GLU A 1 178 ? 3.840 -15.361 32.320 1.00 96.75 178 GLU A N 1
ATOM 1376 C CA . GLU A 1 178 ? 3.009 -16.552 32.124 1.00 96.75 178 GLU A CA 1
ATOM 1377 C C . GLU A 1 178 ? 3.824 -17.708 31.538 1.00 96.75 178 GLU A C 1
ATOM 1379 O O . GLU A 1 178 ? 3.710 -18.844 31.998 1.00 96.75 178 GLU A O 1
ATOM 1384 N N . VAL A 1 179 ? 4.732 -17.417 30.600 1.00 96.00 179 VAL A N 1
ATOM 1385 C CA . VAL A 1 179 ? 5.685 -18.412 30.083 1.00 96.00 179 VAL A CA 1
ATOM 1386 C C . VAL A 1 179 ? 6.589 -18.944 31.199 1.00 96.00 179 VAL A C 1
ATOM 1388 O O . VAL A 1 179 ? 6.849 -20.144 31.252 1.00 96.00 179 VAL A O 1
ATOM 1391 N N . GLU A 1 180 ? 7.058 -18.096 32.113 1.00 95.25 180 GLU A N 1
ATOM 1392 C CA . GLU A 1 180 ? 7.904 -18.514 33.234 1.00 95.25 180 GLU A CA 1
ATOM 1393 C C . GLU A 1 180 ? 7.141 -19.393 34.235 1.00 95.25 180 GLU A C 1
ATOM 1395 O O . GLU A 1 180 ? 7.642 -20.442 34.645 1.00 95.25 180 GLU A O 1
ATOM 1400 N N . LYS A 1 181 ? 5.901 -19.021 34.580 1.00 96.00 181 LYS A N 1
ATOM 1401 C CA . LYS A 1 181 ? 5.006 -19.856 35.401 1.00 96.00 181 LYS A CA 1
ATOM 1402 C C . LYS A 1 181 ? 4.762 -21.216 34.749 1.00 96.00 181 LYS A C 1
ATOM 1404 O O . LYS A 1 181 ? 4.804 -22.237 35.433 1.00 96.00 181 LYS A O 1
ATOM 1409 N N . PHE A 1 182 ? 4.558 -21.235 33.433 1.00 96.25 182 PHE A N 1
ATOM 1410 C CA . PHE A 1 182 ? 4.358 -22.460 32.664 1.00 96.25 182 PHE A CA 1
ATOM 1411 C C . PHE A 1 182 ? 5.621 -23.337 32.606 1.00 96.25 182 PHE A C 1
ATOM 1413 O O . PHE A 1 182 ? 5.548 -24.549 32.780 1.00 96.25 182 PHE A O 1
ATOM 1420 N N . LYS A 1 183 ? 6.812 -22.751 32.442 1.00 95.81 183 LYS A N 1
ATOM 1421 C CA . LYS A 1 183 ? 8.081 -23.501 32.521 1.00 95.81 183 LYS A CA 1
ATOM 1422 C C . LYS A 1 183 ? 8.295 -24.113 33.905 1.00 95.81 183 LYS A C 1
ATOM 1424 O O . LYS A 1 183 ? 8.679 -25.278 34.004 1.00 95.81 183 LYS A O 1
ATOM 1429 N N . LYS A 1 184 ? 7.981 -23.353 34.959 1.00 94.50 184 LYS A N 1
ATOM 1430 C CA . LYS A 1 184 ? 8.031 -23.823 36.349 1.00 94.50 184 LYS A CA 1
ATOM 1431 C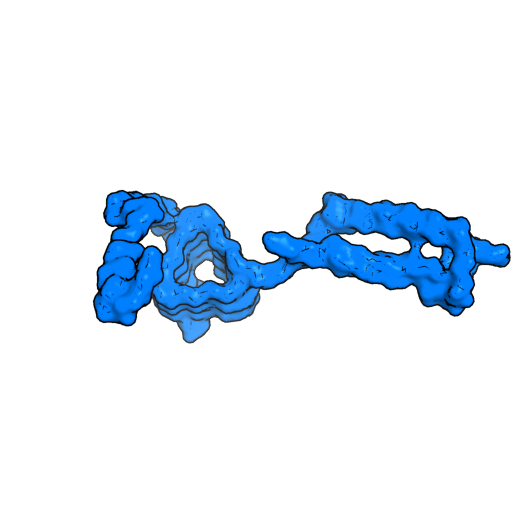 C . LYS A 1 184 ? 7.072 -24.990 36.594 1.00 94.50 184 LYS A C 1
ATOM 1433 O O . LYS A 1 184 ? 7.475 -25.953 37.240 1.00 94.50 184 LYS A O 1
ATOM 1438 N N . SER A 1 185 ? 5.848 -24.959 36.056 1.00 95.50 185 SER A N 1
ATOM 1439 C CA . SER A 1 185 ? 4.903 -26.080 36.197 1.00 95.50 185 SER A CA 1
ATOM 1440 C C . SER A 1 185 ? 5.343 -27.343 35.446 1.00 95.50 185 SER A C 1
ATOM 1442 O O . SER A 1 185 ? 5.030 -28.447 35.882 1.00 95.50 185 SER A O 1
ATOM 1444 N N . LEU A 1 186 ? 6.118 -27.194 34.368 1.00 94.50 186 LEU A N 1
ATOM 1445 C CA . LEU A 1 186 ? 6.731 -28.298 33.623 1.00 94.50 186 LEU A CA 1
ATOM 1446 C C . LEU A 1 186 ? 8.037 -28.827 34.245 1.00 94.50 186 LEU A C 1
ATOM 1448 O O . LEU A 1 186 ? 8.629 -29.759 33.704 1.00 94.50 186 LEU A O 1
ATOM 1452 N N . GLY A 1 187 ? 8.510 -28.248 35.354 1.00 89.56 187 GLY A N 1
ATOM 1453 C CA . GLY A 1 187 ? 9.763 -28.654 36.002 1.00 89.56 187 GLY A CA 1
ATOM 1454 C C . GLY A 1 187 ? 11.025 -28.293 35.211 1.00 89.56 187 GLY A C 1
ATOM 1455 O O . GLY A 1 187 ? 12.098 -28.829 35.482 1.00 89.56 187 GLY A O 1
ATOM 1456 N N . ILE A 1 188 ? 10.915 -27.391 34.233 1.00 86.00 188 ILE A N 1
ATOM 1457 C CA . ILE A 1 188 ? 12.053 -26.892 33.461 1.00 86.00 188 ILE A CA 1
ATOM 1458 C C . ILE A 1 188 ? 12.698 -25.775 34.283 1.00 86.00 188 ILE A C 1
ATOM 1460 O O . ILE A 1 188 ? 12.057 -24.757 34.553 1.00 86.00 188 ILE A O 1
ATOM 1464 N N . ALA A 1 189 ? 13.953 -25.968 34.696 1.00 74.31 189 ALA A N 1
ATOM 1465 C CA . ALA A 1 189 ? 14.719 -24.921 35.364 1.00 74.31 189 ALA A CA 1
ATOM 1466 C C . ALA A 1 189 ? 14.855 -23.709 34.424 1.00 74.31 189 ALA A C 1
ATOM 1468 O O . ALA A 1 189 ? 15.255 -23.863 33.268 1.00 74.31 189 ALA A O 1
ATOM 1469 N N . VAL A 1 190 ? 14.445 -22.538 34.921 1.00 60.41 190 VAL A N 1
ATOM 1470 C CA . VAL A 1 190 ? 14.575 -21.235 34.246 1.00 60.41 190 VAL A CA 1
ATOM 1471 C C . VAL A 1 190 ? 16.009 -20.747 34.358 1.00 60.41 190 VAL A C 1
ATOM 1473 O O . VAL A 1 190 ? 16.564 -20.861 35.474 1.00 60.41 190 VAL A O 1
#